Protein AF-A0A1X7RZW7-F1 (afdb_monomer_lite)

Secondary structure (DSSP, 8-state):
--GGGS-HHHHHHHHHHT---EEEEEEEEE-TTSSSEEEEEEES-HHHHHHHHHHHHH-GGGHHHHHHHHHHHHHHTSS-EEEETTT-SS-TTSEEE-PPPTTHHHHHHHHTT-SEEEEEEEEEEEEE-TT-GGG-EEEEEEEEEEEE-TT-TT----STT-EEEEEEEEEEE-S-STTHHHHHHHHHHHHHHHH-HHHH-TT-PSSTTSS--HHHHHHHHHIIIIIHHHHHHHHHTT-TT-S-EEE---HHHHHHHHHHHHHHS------------------------

Sequence (289 aa):
MGILDIPAELLQSIFILITPDAHVLVSRKKDPDQRQDFCEADVLNRSEWRKLLNIRYTCRGFRSNLDRALDSAKKTGDSRLIMELVEHKECPSIREEGKRSGNHDSSMAFITSFYFLRVSCPHLIRVSKPGEEAYAEESLEFFAADFALPAVVHLPTSSSSHLISISHTTLCRRPDTANRPAFIHAVGGIIRGIMNPRLVFPTFRTPYLTPVTAEGLSLMACLFTTRASQLIELEYTNDEEEAVVIRLPGHAAAVERLRLCEEAAPLRLTATETGVDGRFGLSGDRIGP

pLDDT: mean 77.43, std 17.82, range [26.17, 95.0]

Organism: Zymoseptoria tritici (strain ST99CH_3D7) (NCBI:txid1276538)

Structure (mmCIF, N/CA/C/O backbone):
data_AF-A0A1X7RZW7-F1
#
_entry.id   AF-A0A1X7RZW7-F1
#
loop_
_atom_site.group_PDB
_atom_site.id
_atom_site.type_symbol
_atom_site.label_atom_id
_atom_site.label_alt_id
_atom_site.label_comp_id
_atom_site.label_asym_id
_atom_site.label_entity_id
_atom_site.label_seq_id
_atom_site.pdbx_PDB_ins_code
_atom_site.Cartn_x
_atom_site.Cartn_y
_atom_site.Cartn_z
_atom_site.occupancy
_atom_site.B_iso_or_equiv
_atom_site.auth_seq_id
_atom_site.auth_comp_id
_atom_site.auth_asym_id
_atom_site.auth_atom_id
_atom_site.pdbx_PDB_model_num
ATOM 1 N N . MET A 1 1 ? -28.282 -22.385 25.404 1.00 46.16 1 MET A N 1
ATOM 2 C CA . MET A 1 1 ? -27.029 -21.667 25.703 1.00 46.16 1 MET A CA 1
ATOM 3 C C . MET A 1 1 ? -27.039 -20.383 24.914 1.00 46.16 1 MET A C 1
ATOM 5 O O . MET A 1 1 ? -27.151 -20.438 23.693 1.00 46.16 1 MET A O 1
ATOM 9 N N . GLY A 1 2 ? -27.031 -19.251 25.607 1.00 55.03 2 GLY A N 1
ATOM 10 C CA . GLY A 1 2 ? -26.875 -17.949 24.969 1.00 55.03 2 GLY A CA 1
ATOM 11 C C . GLY A 1 2 ? -25.393 -17.641 24.779 1.00 55.03 2 GLY A C 1
ATOM 12 O O . GLY A 1 2 ? -24.549 -18.159 25.500 1.00 55.03 2 GLY A O 1
ATOM 13 N N . ILE A 1 3 ? -25.062 -16.745 23.851 1.00 57.25 3 ILE A N 1
ATOM 14 C CA . ILE A 1 3 ? -23.679 -16.281 23.631 1.00 57.25 3 ILE A CA 1
ATOM 15 C C . ILE A 1 3 ? -23.084 -15.573 24.877 1.00 57.25 3 ILE A C 1
ATOM 17 O O . ILE A 1 3 ? -21.889 -15.320 24.946 1.00 57.25 3 ILE A O 1
ATOM 21 N N . LEU A 1 4 ? -23.926 -15.281 25.879 1.00 57.97 4 LEU A N 1
ATOM 22 C CA . LEU A 1 4 ? -23.577 -14.730 27.193 1.00 57.97 4 LEU A CA 1
ATOM 23 C C . LEU A 1 4 ? -23.050 -15.778 28.193 1.00 57.97 4 LEU A C 1
ATOM 25 O O . LEU A 1 4 ? -22.452 -15.386 29.188 1.00 57.97 4 LEU A O 1
ATOM 29 N N . ASP A 1 5 ? -23.241 -17.076 27.931 1.00 68.50 5 ASP A N 1
ATOM 30 C CA . ASP A 1 5 ? -22.745 -18.172 28.784 1.00 68.50 5 ASP A CA 1
ATOM 31 C C . ASP A 1 5 ? -21.294 -18.569 28.433 1.00 68.50 5 ASP A C 1
ATOM 33 O O . ASP A 1 5 ? -20.720 -19.483 29.026 1.00 68.50 5 ASP A O 1
ATOM 37 N N . ILE A 1 6 ? -20.705 -17.912 27.428 1.00 74.50 6 ILE A N 1
ATOM 38 C CA . ILE A 1 6 ? -19.348 -18.177 26.953 1.00 74.50 6 ILE A CA 1
ATOM 39 C C . ILE A 1 6 ? -18.341 -17.484 27.893 1.00 74.50 6 ILE A C 1
ATOM 41 O O . ILE A 1 6 ? -18.504 -16.295 28.177 1.00 74.50 6 ILE A O 1
ATOM 45 N N . PRO A 1 7 ? -17.277 -18.179 28.342 1.00 81.38 7 PRO A N 1
ATOM 46 C CA . PRO A 1 7 ? -16.168 -17.576 29.080 1.00 81.38 7 PRO A CA 1
ATOM 47 C C . PRO A 1 7 ? -15.614 -16.317 28.403 1.00 81.38 7 PRO A C 1
ATOM 49 O O . PRO A 1 7 ? -15.530 -16.234 27.173 1.00 81.38 7 PRO A O 1
ATOM 52 N N . ALA A 1 8 ? -15.205 -15.334 29.205 1.00 75.81 8 ALA A N 1
ATOM 53 C CA . ALA A 1 8 ? -14.765 -14.031 28.709 1.00 75.81 8 ALA A CA 1
ATOM 54 C C . ALA A 1 8 ? -13.563 -14.137 27.753 1.00 75.81 8 ALA A C 1
ATOM 56 O O . ALA A 1 8 ? -13.475 -13.381 26.787 1.00 75.81 8 ALA A O 1
ATOM 57 N N . GLU A 1 9 ? -12.679 -15.105 27.984 1.00 76.00 9 GLU A N 1
ATOM 58 C CA . GLU A 1 9 ? -11.489 -15.383 27.180 1.00 76.00 9 GLU A CA 1
ATOM 59 C C . GLU A 1 9 ? -11.856 -15.887 25.774 1.00 76.00 9 GLU A C 1
ATOM 61 O O . GLU A 1 9 ? -11.277 -15.461 24.770 1.00 76.00 9 GLU A O 1
ATOM 66 N N . LEU A 1 10 ? -12.869 -16.756 25.684 1.00 82.31 10 LEU A N 1
ATOM 67 C CA . LEU A 1 10 ? -13.378 -17.260 24.408 1.00 82.31 10 LEU A CA 1
ATOM 68 C C . LEU A 1 10 ? -14.131 -16.166 23.648 1.00 82.31 10 LEU A C 1
ATOM 70 O O . LEU A 1 10 ? -13.941 -16.018 22.444 1.00 82.31 10 LEU A O 1
ATOM 74 N N . LEU A 1 11 ? -14.918 -15.342 24.346 1.00 80.81 11 LEU A N 1
ATOM 75 C CA . LEU A 1 11 ? -15.568 -14.174 23.745 1.00 80.81 11 LEU A CA 1
ATOM 76 C C . LEU A 1 11 ? -14.558 -13.164 23.202 1.00 80.81 11 LEU A C 1
ATOM 78 O O . LEU A 1 11 ? -14.744 -12.650 22.103 1.00 80.81 11 LEU A O 1
ATOM 82 N N . GLN A 1 12 ? -13.482 -12.892 23.941 1.00 79.12 12 GLN A N 1
ATOM 83 C CA . GLN A 1 12 ? -12.419 -12.002 23.481 1.00 79.12 12 GLN A CA 1
ATOM 84 C C . GLN A 1 12 ? -11.744 -12.552 22.220 1.00 79.12 12 GLN A C 1
ATOM 86 O O . GLN A 1 12 ? -11.546 -11.802 21.270 1.00 79.12 12 GLN A O 1
ATOM 91 N N . SER A 1 13 ? -11.464 -13.856 22.179 1.00 83.38 13 SER A N 1
ATOM 92 C CA . SER A 1 13 ? -10.880 -14.517 21.004 1.00 83.38 13 SER A CA 1
ATOM 93 C C . SER A 1 13 ? -11.806 -14.443 19.786 1.00 83.38 13 SER A C 1
ATOM 95 O O . SER A 1 13 ? -11.360 -14.110 18.692 1.00 83.38 13 SER A O 1
ATOM 97 N N . ILE A 1 14 ? -13.112 -14.672 19.977 1.00 85.75 14 ILE A N 1
ATOM 98 C CA . ILE A 1 14 ? -14.123 -14.501 18.922 1.00 85.75 14 ILE A CA 1
ATOM 99 C C . ILE A 1 14 ? -14.124 -13.056 18.418 1.00 85.75 14 ILE A C 1
ATOM 101 O O . ILE A 1 14 ? -14.120 -12.836 17.211 1.00 85.75 14 ILE A O 1
ATOM 105 N N . PHE A 1 15 ? -14.105 -12.071 19.321 1.00 85.44 15 PHE A N 1
ATOM 106 C CA . PHE A 1 15 ? -14.098 -10.664 18.926 1.00 85.44 15 PHE A CA 1
ATOM 107 C C . PHE A 1 15 ? -12.835 -10.266 18.162 1.00 85.44 15 PHE A C 1
ATOM 109 O O . PHE A 1 15 ? -12.949 -9.517 17.195 1.00 85.44 15 PHE A O 1
ATOM 116 N N . ILE A 1 16 ? -11.663 -10.786 18.537 1.00 84.19 16 ILE A N 1
ATOM 117 C CA . ILE A 1 16 ? -10.424 -10.588 17.771 1.00 84.19 16 ILE A CA 1
ATOM 118 C C . ILE A 1 16 ? -10.591 -11.163 16.359 1.00 84.19 16 ILE A C 1
ATOM 120 O O . ILE A 1 16 ? -10.370 -10.445 15.392 1.00 84.19 16 ILE A O 1
ATOM 124 N N . LEU A 1 17 ? -11.079 -12.403 16.232 1.00 85.00 17 LEU A N 1
ATOM 125 C CA . LEU A 1 17 ? -11.259 -13.077 14.939 1.00 85.00 17 LEU A CA 1
ATOM 126 C C . LEU A 1 17 ? -12.235 -12.368 13.991 1.00 85.00 17 LEU A C 1
ATOM 128 O O . LEU A 1 17 ? -12.078 -12.461 12.778 1.00 85.00 17 LEU A O 1
ATOM 132 N N . ILE A 1 18 ? -13.255 -11.691 14.523 1.00 85.12 18 ILE A N 1
ATOM 133 C CA . ILE A 1 18 ? -14.223 -10.943 13.704 1.00 85.12 18 ILE A CA 1
ATOM 134 C C . ILE A 1 18 ? -13.860 -9.464 13.535 1.00 85.12 18 ILE A C 1
ATOM 136 O O . ILE A 1 18 ? -14.621 -8.734 12.898 1.00 85.12 18 ILE A O 1
ATOM 140 N N . THR A 1 19 ? -12.766 -8.992 14.140 1.00 88.06 19 THR A N 1
ATOM 141 C CA . THR A 1 19 ? -12.308 -7.613 13.954 1.00 88.06 19 THR A CA 1
ATOM 142 C C . THR A 1 19 ? -11.659 -7.512 12.574 1.00 88.06 19 THR A C 1
ATOM 144 O O . THR A 1 19 ? -10.636 -8.154 12.357 1.00 88.06 19 THR A O 1
ATOM 147 N N . PRO A 1 20 ? -12.227 -6.738 11.632 1.00 89.69 20 PRO A N 1
ATOM 148 C CA . PRO A 1 20 ? -11.649 -6.620 10.303 1.00 89.69 20 PRO A CA 1
ATOM 149 C C . PRO A 1 20 ? -10.392 -5.744 10.338 1.00 89.69 20 PRO A C 1
ATOM 151 O O . PRO A 1 20 ? -10.153 -4.993 11.289 1.00 89.69 20 PRO A O 1
ATOM 154 N N . ASP A 1 21 ? -9.618 -5.781 9.263 1.00 93.06 21 ASP A N 1
ATOM 155 C CA . ASP A 1 21 ? -8.637 -4.740 8.980 1.00 93.06 21 ASP A CA 1
ATOM 156 C C . ASP A 1 21 ? -9.335 -3.426 8.581 1.00 93.06 21 ASP A C 1
ATOM 158 O O . ASP A 1 21 ? -10.510 -3.391 8.200 1.00 93.06 21 ASP A O 1
ATOM 162 N N . ALA A 1 22 ? -8.636 -2.301 8.701 1.00 92.88 22 ALA A N 1
ATOM 163 C CA . ALA A 1 22 ? -9.107 -1.005 8.225 1.00 92.88 22 ALA A CA 1
ATOM 164 C C . ALA A 1 22 ? -8.417 -0.647 6.913 1.00 92.88 22 ALA A C 1
ATOM 166 O O . ALA A 1 22 ? -7.242 -0.287 6.909 1.00 92.88 22 ALA A O 1
ATOM 167 N N . HIS A 1 23 ? -9.160 -0.690 5.810 1.00 92.88 23 HIS A N 1
ATOM 168 C CA . HIS A 1 23 ? -8.632 -0.333 4.496 1.00 92.88 23 HIS A CA 1
ATOM 169 C C . HIS A 1 23 ? -8.722 1.176 4.306 1.00 92.88 23 HIS A C 1
ATOM 171 O O . HIS A 1 23 ? -9.789 1.761 4.524 1.00 92.88 23 HIS A O 1
ATOM 177 N N . VAL A 1 24 ? -7.618 1.809 3.917 1.00 91.44 24 VAL A N 1
ATOM 178 C CA . VAL A 1 24 ? -7.551 3.253 3.701 1.00 91.44 24 VAL A CA 1
ATOM 179 C C . VAL A 1 24 ? -7.156 3.619 2.288 1.00 91.44 24 VAL A C 1
ATOM 181 O O . VAL A 1 24 ? -6.182 3.112 1.741 1.00 91.44 24 VAL A O 1
ATOM 184 N N . LEU A 1 25 ? -7.890 4.590 1.759 1.00 89.50 25 LEU A N 1
ATOM 185 C CA . LEU A 1 25 ? -7.577 5.303 0.539 1.00 89.50 25 LEU A CA 1
ATOM 186 C C . LEU A 1 25 ? -7.008 6.664 0.910 1.00 89.50 25 LEU A C 1
ATOM 188 O O . LEU A 1 25 ? -7.611 7.417 1.673 1.00 89.50 25 LEU A O 1
ATOM 192 N N . VAL A 1 26 ? -5.862 6.995 0.336 1.00 88.75 26 VAL A N 1
ATOM 193 C CA . VAL A 1 26 ? -5.275 8.331 0.426 1.00 88.75 26 VAL A CA 1
ATOM 194 C C . VAL A 1 26 ? -5.207 9.010 -0.927 1.00 88.75 26 VAL A C 1
ATOM 196 O O . VAL A 1 26 ? -4.864 8.390 -1.932 1.00 88.75 26 VAL A O 1
ATOM 199 N N . SER A 1 27 ? -5.522 10.300 -0.936 1.00 85.12 27 SER A N 1
ATOM 200 C CA . SER A 1 27 ? -5.525 11.132 -2.136 1.00 85.12 27 SER A CA 1
ATOM 201 C C . SER A 1 27 ? -4.913 12.495 -1.842 1.00 85.12 27 SER A C 1
ATOM 203 O O . SER A 1 27 ? -5.042 13.042 -0.741 1.00 85.12 27 SER A O 1
ATOM 205 N N . ARG A 1 28 ? -4.231 13.052 -2.844 1.00 86.88 28 ARG A N 1
ATOM 206 C CA . ARG A 1 28 ? -3.783 14.441 -2.835 1.00 86.88 28 ARG A CA 1
ATOM 207 C C . ARG A 1 28 ? -4.746 15.245 -3.692 1.00 86.88 28 ARG A C 1
ATOM 209 O O . ARG A 1 28 ? -4.899 14.973 -4.878 1.00 86.88 28 ARG A O 1
ATOM 216 N N . LYS A 1 29 ? -5.385 16.242 -3.095 1.00 85.75 29 LYS A N 1
ATOM 217 C CA . LYS A 1 29 ? -6.419 17.044 -3.739 1.00 85.75 29 LYS A CA 1
ATOM 218 C C . LYS A 1 29 ? -5.973 18.484 -3.911 1.00 85.75 29 LYS A C 1
ATOM 220 O O . LYS A 1 29 ? -5.323 19.067 -3.041 1.00 85.75 29 LYS A O 1
ATOM 225 N N . LYS A 1 30 ? -6.341 19.060 -5.048 1.00 85.44 30 LYS A N 1
ATOM 226 C CA . LYS A 1 30 ? -6.238 20.485 -5.320 1.00 85.44 30 LYS A CA 1
ATOM 227 C C . LYS A 1 30 ? -7.566 21.128 -4.952 1.00 85.44 30 LYS A C 1
ATOM 229 O O . LYS A 1 30 ? -8.591 20.817 -5.556 1.00 85.44 30 LYS A O 1
ATOM 234 N N . ASP A 1 31 ? -7.525 22.034 -3.985 1.00 81.25 31 ASP A N 1
ATOM 235 C CA . ASP A 1 31 ? -8.669 22.875 -3.662 1.00 81.25 31 ASP A CA 1
ATOM 236 C C . ASP A 1 31 ? -8.763 23.995 -4.715 1.00 81.25 31 ASP A C 1
ATOM 238 O O . ASP A 1 31 ? -7.820 24.780 -4.832 1.00 81.25 31 ASP A O 1
ATOM 242 N N . PRO A 1 32 ? -9.841 24.080 -5.516 1.00 78.38 32 PRO A N 1
ATOM 243 C CA . PRO A 1 32 ? -9.979 25.141 -6.512 1.00 78.38 32 PRO A CA 1
ATOM 244 C C . PRO A 1 32 ? -10.078 26.535 -5.873 1.00 78.38 32 PRO A C 1
ATOM 246 O O . PRO A 1 32 ? -9.729 27.523 -6.520 1.00 78.38 32 PRO A O 1
ATOM 249 N N . ASP A 1 33 ? -10.512 26.613 -4.612 1.00 81.38 33 ASP A N 1
ATOM 250 C CA . ASP A 1 33 ? -10.731 27.860 -3.881 1.00 81.38 33 ASP A CA 1
ATOM 251 C C . ASP A 1 33 ? -9.502 28.263 -3.034 1.00 81.38 33 ASP A C 1
ATOM 253 O O . ASP A 1 33 ? -9.433 29.387 -2.527 1.00 81.38 33 ASP A O 1
ATOM 257 N N . GLN A 1 34 ? -8.496 27.386 -2.891 1.00 75.94 34 GLN A N 1
ATOM 258 C CA . GLN A 1 34 ? -7.265 27.667 -2.138 1.00 75.94 34 GLN A CA 1
ATOM 259 C C . GLN A 1 34 ? -6.004 27.551 -3.000 1.00 75.94 34 GLN A C 1
ATOM 261 O O . GLN A 1 34 ? -5.939 26.860 -4.009 1.00 75.94 34 GLN A O 1
ATOM 266 N N . ARG A 1 35 ? -4.935 28.234 -2.575 1.00 72.25 35 ARG A N 1
ATOM 267 C CA . ARG A 1 35 ? -3.633 28.180 -3.265 1.00 72.25 35 ARG A CA 1
ATOM 268 C C . ARG A 1 35 ? -2.817 26.922 -2.957 1.00 72.25 35 ARG A C 1
ATOM 270 O O . ARG A 1 35 ? -1.786 26.719 -3.592 1.00 72.25 35 ARG A O 1
ATOM 277 N N . GLN A 1 36 ? -3.213 26.135 -1.959 1.00 77.06 36 GLN A N 1
ATOM 278 C CA . GLN A 1 36 ? -2.444 24.989 -1.479 1.00 77.06 36 GLN A CA 1
ATOM 279 C C . GLN A 1 36 ? -3.232 23.695 -1.648 1.00 77.06 36 GLN A C 1
ATOM 281 O O . GLN A 1 36 ? -4.414 23.629 -1.313 1.00 77.06 36 GLN A O 1
ATOM 286 N N . ASP A 1 37 ? -2.54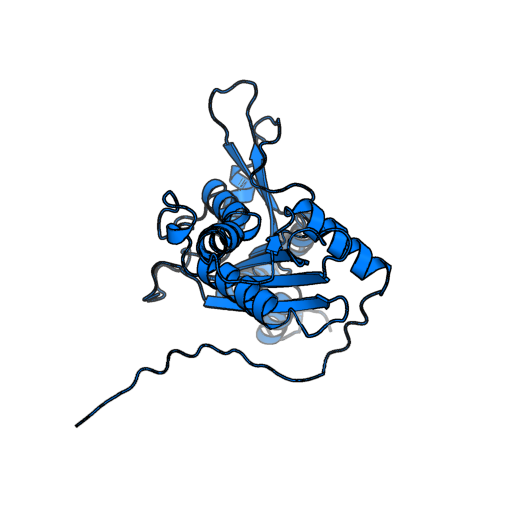0 22.667 -2.136 1.00 82.38 37 ASP A N 1
ATOM 287 C CA . ASP A 1 37 ? -3.046 21.298 -2.134 1.00 82.38 37 ASP A CA 1
ATOM 288 C C . ASP A 1 37 ? -3.291 20.826 -0.690 1.00 82.38 37 ASP A C 1
ATOM 290 O O . ASP A 1 37 ? -2.620 21.264 0.249 1.00 82.38 37 ASP A O 1
ATOM 294 N N . PHE A 1 38 ? -4.193 19.865 -0.521 1.00 85.31 38 PHE A N 1
ATOM 295 C CA . PHE A 1 38 ? -4.406 19.160 0.739 1.00 85.31 38 PHE A CA 1
ATOM 296 C C . PHE A 1 38 ? -4.409 17.645 0.520 1.00 85.31 38 PHE A C 1
ATOM 298 O O . PHE A 1 38 ? -4.538 17.164 -0.604 1.00 85.31 38 PHE A O 1
ATOM 305 N N . CYS A 1 39 ? -4.233 16.883 1.596 1.00 87.62 39 CYS A N 1
ATOM 306 C CA . CYS A 1 39 ? -4.291 15.423 1.560 1.00 87.62 39 CYS A CA 1
ATOM 307 C C . CYS A 1 39 ? -5.537 14.941 2.306 1.00 87.62 39 CYS A C 1
ATOM 309 O O . CYS A 1 39 ? -5.849 15.455 3.381 1.00 87.62 39 CYS A O 1
ATOM 311 N N . GLU A 1 40 ? -6.218 13.944 1.752 1.00 87.44 40 GLU A N 1
ATOM 312 C CA . GLU A 1 40 ? -7.350 13.256 2.373 1.00 87.44 40 GLU A CA 1
ATOM 313 C C . GLU A 1 40 ? -6.994 11.789 2.599 1.00 87.44 40 GLU A C 1
ATOM 315 O O . GLU A 1 40 ? -6.326 11.170 1.770 1.00 87.44 40 GLU A O 1
ATOM 320 N N . ALA A 1 41 ? -7.449 11.246 3.726 1.00 89.19 41 ALA A N 1
ATOM 321 C CA . ALA A 1 41 ? -7.407 9.824 4.013 1.00 89.19 41 ALA A CA 1
ATOM 322 C C . ALA A 1 41 ? -8.803 9.358 4.431 1.00 89.19 41 ALA A C 1
ATOM 324 O O . ALA A 1 41 ? -9.388 9.880 5.385 1.00 89.19 41 ALA A O 1
ATOM 325 N N . ASP A 1 42 ? -9.313 8.365 3.717 1.00 88.56 42 ASP A N 1
ATOM 326 C CA . ASP A 1 42 ? -10.639 7.800 3.895 1.00 88.56 42 ASP A CA 1
ATOM 327 C C . ASP A 1 42 ? -10.558 6.316 4.208 1.00 88.56 42 ASP A C 1
ATOM 329 O O . ASP A 1 42 ? -9.751 5.592 3.641 1.00 88.56 42 ASP A O 1
ATOM 333 N N . VAL A 1 43 ? -11.441 5.847 5.087 1.00 90.12 43 VAL A N 1
ATOM 334 C CA . VAL A 1 43 ? -11.623 4.413 5.335 1.00 90.12 43 VAL A CA 1
ATOM 335 C C . VAL A 1 43 ? -12.614 3.865 4.311 1.00 90.12 43 VAL A C 1
ATOM 337 O O . VAL A 1 43 ? -13.711 4.414 4.171 1.00 90.12 43 VAL A O 1
ATOM 340 N N . LEU A 1 44 ? -12.250 2.787 3.625 1.00 88.56 44 LEU A N 1
ATOM 341 C CA . LEU A 1 44 ? -13.046 2.176 2.561 1.00 88.56 44 LEU A CA 1
ATOM 342 C C . LEU A 1 44 ? -14.133 1.258 3.125 1.00 88.56 44 LEU A C 1
ATOM 344 O O . LEU A 1 44 ? -15.314 1.397 2.806 1.00 88.56 44 LEU A O 1
ATOM 348 N N . ASN A 1 45 ? -13.783 0.398 4.079 1.00 90.88 45 ASN A N 1
ATOM 349 C CA . ASN A 1 45 ? -14.711 -0.558 4.682 1.00 90.88 45 ASN A CA 1
ATOM 350 C C . ASN A 1 45 ? -15.455 -0.006 5.918 1.00 90.88 45 ASN A C 1
ATOM 352 O O . ASN A 1 45 ? -15.733 -0.718 6.886 1.00 90.88 45 ASN A O 1
ATOM 356 N N . ARG A 1 46 ? -15.860 1.276 5.887 1.00 87.44 46 ARG A N 1
ATOM 357 C CA . ARG A 1 46 ? -16.618 1.929 6.984 1.00 87.44 46 ARG A CA 1
ATOM 358 C C . ARG A 1 46 ? -17.883 1.165 7.377 1.00 87.44 46 ARG A C 1
ATOM 360 O O . ARG A 1 46 ? -18.304 1.227 8.531 1.00 87.44 46 ARG A O 1
ATOM 367 N N . SER A 1 47 ? -18.534 0.500 6.425 1.00 88.94 47 SER A N 1
ATOM 368 C CA . SER A 1 47 ? -19.764 -0.260 6.666 1.00 88.94 47 SER A CA 1
ATOM 369 C C . SER A 1 47 ? -19.521 -1.500 7.534 1.00 88.94 47 SER A C 1
ATOM 371 O O . SER A 1 47 ? -20.343 -1.788 8.403 1.00 88.94 47 SER A O 1
ATOM 373 N N . GLU A 1 48 ? -18.395 -2.191 7.358 1.00 90.06 48 GLU A N 1
ATOM 374 C CA . GLU A 1 48 ? -17.991 -3.355 8.156 1.00 90.06 48 GLU A CA 1
ATOM 375 C C . GLU A 1 48 ? -17.657 -2.943 9.585 1.00 90.06 48 GLU A C 1
ATOM 377 O O . GLU A 1 48 ? -18.233 -3.464 10.542 1.00 90.06 48 GLU A O 1
ATOM 382 N N . TRP A 1 49 ? -16.841 -1.899 9.723 1.00 90.38 49 TRP A N 1
ATOM 383 C CA . TRP A 1 49 ? -16.536 -1.298 11.016 1.00 90.38 49 TRP A CA 1
ATOM 384 C C . TRP A 1 49 ? -17.792 -0.803 11.733 1.00 90.38 49 TRP A C 1
ATOM 386 O O . TRP A 1 49 ? -17.941 -1.013 12.936 1.00 90.38 49 TRP A O 1
ATOM 396 N N . ARG A 1 50 ? -18.754 -0.216 11.011 1.00 88.94 50 ARG A N 1
ATOM 397 C CA . ARG A 1 50 ? -20.040 0.187 11.596 1.00 88.94 50 ARG A CA 1
ATOM 398 C C . ARG A 1 50 ? -20.842 -1.011 12.106 1.00 88.94 50 ARG A C 1
ATOM 400 O O . ARG A 1 50 ? -21.433 -0.903 13.175 1.00 88.94 50 ARG A O 1
ATOM 407 N N . LYS A 1 51 ? -20.862 -2.146 11.395 1.00 87.94 51 LYS A N 1
ATOM 408 C CA . LYS A 1 51 ? -21.535 -3.373 11.866 1.00 87.94 51 LYS A CA 1
ATOM 409 C C . LYS A 1 51 ? -20.926 -3.861 13.182 1.00 87.94 51 LYS A C 1
ATOM 411 O O . LYS A 1 51 ? -21.672 -4.122 14.122 1.00 87.94 51 LYS A O 1
ATOM 416 N N . LEU A 1 52 ? -19.596 -3.907 13.272 1.00 86.88 52 LEU A N 1
ATOM 417 C CA . LEU A 1 52 ? -18.892 -4.304 14.493 1.00 86.88 52 LEU A CA 1
ATOM 418 C C . LEU A 1 52 ? -19.162 -3.329 15.648 1.00 86.88 52 LEU A C 1
ATOM 420 O O . LEU A 1 52 ? -19.545 -3.735 16.744 1.00 86.88 52 LEU A O 1
ATOM 424 N N . LEU A 1 53 ? -19.048 -2.023 15.395 1.00 86.25 53 LEU A N 1
ATOM 425 C CA . LEU A 1 53 ? -19.309 -0.993 16.402 1.00 86.25 53 LEU A CA 1
ATOM 426 C C . LEU A 1 53 ? -20.785 -0.951 16.824 1.00 86.25 53 LEU A C 1
ATOM 428 O O . LEU A 1 53 ? -21.072 -0.626 17.970 1.00 86.25 53 LEU A O 1
ATOM 432 N N . ASN A 1 54 ? -21.734 -1.339 15.972 1.00 86.81 54 ASN A N 1
ATOM 433 C CA . ASN A 1 54 ? -23.143 -1.449 16.360 1.00 86.81 54 ASN A CA 1
ATOM 434 C C . ASN A 1 54 ? -23.374 -2.511 17.446 1.00 86.81 54 ASN A C 1
ATOM 436 O O . ASN A 1 54 ? -24.234 -2.302 18.305 1.00 86.81 54 ASN A O 1
ATOM 440 N N . ILE A 1 55 ? -22.590 -3.597 17.476 1.00 81.19 55 ILE A N 1
ATOM 441 C CA . ILE A 1 55 ? -22.646 -4.608 18.553 1.00 81.19 55 ILE A CA 1
ATOM 442 C C . ILE A 1 55 ? -22.333 -3.949 19.901 1.00 81.19 55 ILE A C 1
ATOM 444 O O . ILE A 1 55 ? -23.028 -4.177 20.892 1.00 81.19 55 ILE A O 1
ATOM 448 N N . ARG A 1 56 ? -21.345 -3.047 19.918 1.00 82.12 56 ARG A N 1
ATOM 449 C CA . ARG A 1 56 ? -20.958 -2.258 21.095 1.00 82.12 56 ARG A CA 1
ATOM 450 C C . ARG A 1 56 ? -22.119 -1.447 21.678 1.00 82.12 56 ARG A C 1
ATOM 452 O O . ARG A 1 56 ? -22.232 -1.324 22.898 1.00 82.12 56 ARG A O 1
ATOM 459 N N . TYR A 1 57 ? -22.946 -0.855 20.814 1.00 80.62 57 TYR A N 1
ATOM 460 C CA . TYR A 1 57 ? -24.060 0.011 21.217 1.00 80.62 57 TYR A CA 1
ATOM 461 C C . TYR A 1 57 ? -25.311 -0.778 21.606 1.00 80.62 57 TYR A C 1
ATOM 463 O O . TYR A 1 57 ? -26.003 -0.409 22.554 1.00 80.62 57 TYR A O 1
ATOM 471 N N . THR A 1 58 ? -25.594 -1.856 20.877 1.00 81.12 58 THR A N 1
ATOM 472 C CA . THR A 1 58 ? -26.820 -2.652 21.029 1.00 81.12 58 THR A CA 1
ATOM 473 C C . THR A 1 58 ? -26.727 -3.649 22.183 1.00 81.12 58 THR A C 1
ATOM 475 O O . THR A 1 58 ? -27.720 -3.876 22.871 1.00 81.12 58 THR A O 1
ATOM 478 N N . CYS A 1 59 ? -25.533 -4.170 22.479 1.00 77.81 59 CYS A N 1
ATOM 479 C CA . CYS A 1 59 ? -25.337 -5.199 23.495 1.00 77.81 59 CYS A CA 1
ATOM 480 C C . CYS A 1 59 ? -24.394 -4.732 24.615 1.00 77.81 59 CYS A C 1
ATOM 482 O O . CYS A 1 59 ? -23.200 -5.039 24.619 1.00 77.81 59 CYS A O 1
ATOM 484 N N . ARG A 1 60 ? -24.935 -4.032 25.625 1.00 76.62 60 ARG A N 1
ATOM 485 C CA . ARG A 1 60 ? -24.142 -3.478 26.747 1.00 76.62 60 ARG A CA 1
ATOM 486 C C . ARG A 1 60 ? -23.282 -4.518 27.478 1.00 76.62 60 ARG A C 1
ATOM 488 O O . ARG A 1 60 ? -22.181 -4.176 27.894 1.00 76.62 60 ARG A O 1
ATOM 495 N N . GLY A 1 61 ? -23.754 -5.763 27.591 1.00 75.50 61 GLY A N 1
ATOM 496 C CA . GLY A 1 61 ? -23.015 -6.861 28.232 1.00 75.50 61 GLY A CA 1
ATOM 497 C C . GLY A 1 61 ? -21.721 -7.258 27.510 1.00 75.50 61 GLY A C 1
ATOM 498 O O . GLY A 1 61 ? -20.792 -7.732 28.151 1.00 75.50 61 GLY A O 1
ATOM 499 N N . PHE A 1 62 ? -21.619 -6.999 26.202 1.00 78.69 62 PHE A N 1
ATOM 500 C CA . PHE A 1 62 ? -20.421 -7.296 25.409 1.00 78.69 62 PHE A CA 1
ATOM 501 C C . PHE A 1 62 ? -19.496 -6.099 25.226 1.00 78.69 62 PHE A C 1
ATOM 503 O O . PHE A 1 62 ? -18.375 -6.271 24.760 1.00 78.69 62 PHE A O 1
ATOM 510 N N . ARG A 1 63 ? -19.928 -4.892 25.606 1.00 84.56 63 ARG A N 1
ATOM 511 C CA . ARG A 1 63 ? -19.188 -3.656 25.333 1.00 84.56 63 ARG A CA 1
ATOM 512 C C . ARG A 1 63 ? -17.758 -3.683 25.871 1.00 84.56 63 ARG A C 1
ATOM 514 O O . ARG A 1 63 ? -16.844 -3.333 25.139 1.00 84.56 63 ARG A O 1
ATOM 521 N N . SER A 1 64 ? -17.558 -4.092 27.122 1.00 83.81 64 SER A N 1
ATOM 522 C CA . SER A 1 64 ? -16.224 -4.127 27.738 1.00 83.81 64 SER A CA 1
ATOM 523 C C . SER A 1 64 ? -15.312 -5.179 27.102 1.00 83.81 64 SER A C 1
ATOM 525 O O . SER A 1 64 ? -14.130 -4.912 26.897 1.00 83.81 64 SER A O 1
ATOM 527 N N . ASN A 1 65 ? -15.854 -6.350 26.760 1.00 83.00 65 ASN A N 1
ATOM 528 C CA . ASN A 1 65 ? -15.102 -7.418 26.101 1.00 83.00 65 ASN A CA 1
ATOM 529 C C . ASN A 1 65 ? -14.745 -7.050 24.657 1.00 83.00 65 ASN A C 1
ATOM 531 O O . ASN A 1 65 ? -13.612 -7.276 24.249 1.00 83.00 65 ASN A O 1
ATOM 535 N N . LEU A 1 66 ? -15.668 -6.428 23.918 1.00 86.56 66 LEU A N 1
ATOM 536 C CA . LEU A 1 66 ? -15.414 -5.925 22.570 1.00 86.56 66 LEU A CA 1
ATOM 537 C C . LEU A 1 66 ? -14.394 -4.781 22.582 1.00 86.56 66 LEU A C 1
ATOM 539 O O . LEU A 1 66 ? -13.448 -4.821 21.808 1.00 86.56 66 LEU A O 1
ATOM 543 N N . ASP A 1 67 ? -14.534 -3.798 23.479 1.00 88.12 67 ASP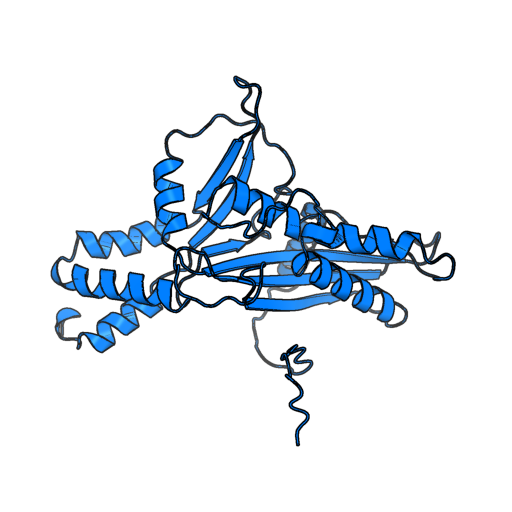 A N 1
ATOM 544 C CA . ASP A 1 67 ? -13.577 -2.686 23.589 1.00 88.12 67 ASP A CA 1
ATOM 545 C C . ASP A 1 67 ? -12.164 -3.215 23.916 1.00 88.12 67 ASP A C 1
ATOM 547 O O . ASP A 1 67 ? -11.187 -2.777 23.308 1.00 88.12 67 ASP A O 1
ATOM 551 N N . ARG A 1 68 ? -12.052 -4.214 24.806 1.00 87.06 68 ARG A N 1
ATOM 552 C CA . ARG A 1 68 ? -10.776 -4.879 25.121 1.00 87.06 68 ARG A CA 1
ATOM 553 C C . ARG A 1 68 ? -10.224 -5.679 23.941 1.00 87.06 68 ARG A C 1
ATOM 555 O O . ARG A 1 68 ? -9.025 -5.633 23.693 1.00 87.06 68 ARG A O 1
ATOM 562 N N . ALA A 1 69 ? -11.075 -6.410 23.226 1.00 87.50 69 ALA A N 1
ATOM 563 C CA . ALA A 1 69 ? -10.676 -7.196 22.064 1.00 87.50 69 ALA A CA 1
ATOM 564 C C . ALA A 1 69 ? -10.188 -6.305 20.917 1.00 87.50 69 ALA A C 1
ATOM 566 O O . ALA A 1 69 ? -9.151 -6.595 20.337 1.00 87.50 69 ALA A O 1
ATOM 567 N N . LEU A 1 70 ? -10.881 -5.194 20.650 1.00 89.31 70 LEU A N 1
ATOM 568 C CA . LEU A 1 70 ? -10.493 -4.196 19.652 1.00 89.31 70 LEU A CA 1
ATOM 569 C C . LEU A 1 70 ? -9.143 -3.559 19.980 1.00 89.31 70 LEU A C 1
ATOM 571 O O . LEU A 1 70 ? -8.280 -3.459 19.113 1.00 89.31 70 LEU A O 1
ATOM 575 N N . ASP A 1 71 ? -8.961 -3.123 21.227 1.00 88.25 71 ASP A N 1
ATOM 576 C CA . ASP A 1 71 ? -7.695 -2.549 21.684 1.00 88.25 71 ASP A CA 1
ATOM 577 C C . ASP A 1 71 ? -6.560 -3.580 21.600 1.00 88.25 71 ASP A C 1
ATOM 579 O O . ASP A 1 71 ? -5.484 -3.278 21.089 1.00 88.25 71 ASP A O 1
ATOM 583 N N . SER A 1 72 ? -6.825 -4.824 22.015 1.00 87.56 72 SER A N 1
ATOM 584 C CA . SER A 1 72 ? -5.877 -5.934 21.901 1.00 87.56 72 SER A CA 1
ATOM 585 C C . SER A 1 72 ? -5.498 -6.201 20.447 1.00 87.56 72 SER A C 1
ATOM 587 O O . SER A 1 72 ? -4.316 -6.155 20.138 1.00 87.56 72 SER A O 1
ATOM 589 N N . ALA A 1 73 ? -6.475 -6.410 19.557 1.00 88.62 73 ALA A N 1
ATOM 590 C CA . ALA A 1 73 ? -6.247 -6.732 18.150 1.00 88.62 73 ALA A CA 1
ATOM 591 C C . ALA A 1 73 ? -5.436 -5.643 17.438 1.00 88.62 73 ALA A C 1
ATOM 593 O O . ALA A 1 73 ? -4.521 -5.938 16.670 1.00 88.62 73 ALA A O 1
ATOM 594 N N . LYS A 1 74 ? -5.719 -4.370 17.735 1.00 89.50 74 LYS A N 1
ATOM 595 C CA . LYS A 1 74 ? -4.938 -3.248 17.205 1.00 89.50 74 LYS A CA 1
ATOM 596 C C . LYS A 1 74 ? -3.505 -3.253 17.735 1.00 89.50 74 LYS A C 1
ATOM 598 O O . LYS A 1 74 ? -2.586 -2.989 16.968 1.00 89.50 74 LYS A O 1
ATOM 603 N N . LYS A 1 75 ? -3.302 -3.525 19.030 1.00 85.06 75 LYS A N 1
ATOM 604 C CA . LYS A 1 75 ? -1.980 -3.522 19.690 1.00 85.06 75 LYS A CA 1
ATOM 605 C C . LYS A 1 75 ? -1.096 -4.706 19.317 1.00 85.06 75 LYS A C 1
ATOM 607 O O . LYS A 1 75 ? 0.121 -4.558 19.318 1.00 85.06 75 LYS A O 1
ATOM 612 N N . THR A 1 76 ? -1.682 -5.863 19.032 1.00 85.81 76 THR A N 1
ATOM 613 C CA . THR A 1 76 ? -0.967 -7.078 18.606 1.00 85.81 76 THR A CA 1
ATOM 614 C C . THR A 1 76 ? -0.774 -7.139 17.094 1.00 85.81 76 THR A C 1
ATOM 616 O O . THR A 1 76 ? 0.057 -7.909 16.618 1.00 85.81 76 THR A O 1
ATOM 619 N N . GLY A 1 77 ? -1.503 -6.314 16.337 1.00 84.38 77 GLY A N 1
ATOM 620 C CA . GLY A 1 77 ? -1.492 -6.341 14.879 1.00 84.38 77 GLY A CA 1
ATOM 621 C C . GLY A 1 77 ? -2.348 -7.465 14.296 1.00 84.38 77 GLY A C 1
ATOM 622 O O . GLY A 1 77 ? -2.128 -7.841 13.147 1.00 84.38 77 GLY A O 1
ATOM 623 N N . ASP A 1 78 ? -3.314 -7.989 15.053 1.00 87.94 78 ASP A N 1
ATOM 624 C CA . ASP A 1 78 ? -4.368 -8.869 14.526 1.00 87.94 78 ASP A CA 1
ATOM 625 C C . ASP A 1 78 ? -5.414 -8.076 13.721 1.00 87.94 78 ASP A C 1
ATOM 627 O O . ASP A 1 78 ? -6.115 -8.643 12.895 1.00 87.94 78 ASP A O 1
ATOM 631 N N . SER A 1 79 ? -5.493 -6.758 13.942 1.00 90.62 79 SER A N 1
ATOM 632 C CA . SER A 1 79 ? -6.223 -5.803 13.105 1.00 90.62 79 SER A CA 1
ATOM 633 C C . SER A 1 79 ? -5.314 -4.623 12.780 1.00 90.62 79 SER A C 1
ATOM 635 O O . SER A 1 79 ? -4.744 -3.986 13.676 1.00 90.62 79 SER A O 1
ATOM 637 N N . ARG A 1 80 ? -5.147 -4.337 11.490 1.00 91.31 80 ARG A N 1
ATOM 638 C CA . ARG A 1 80 ? -4.177 -3.365 10.975 1.00 91.31 80 ARG A CA 1
ATOM 639 C C . ARG A 1 80 ? -4.850 -2.301 10.131 1.00 91.31 80 ARG A C 1
ATOM 641 O O . ARG A 1 80 ? -5.948 -2.474 9.609 1.00 91.31 80 ARG A O 1
ATOM 648 N N . LEU A 1 81 ? -4.137 -1.195 9.967 1.00 93.56 81 LEU A N 1
ATOM 649 C CA . LEU A 1 81 ? -4.401 -0.265 8.886 1.00 93.56 81 LEU A CA 1
ATOM 650 C C . LEU A 1 81 ? -3.786 -0.837 7.604 1.00 93.56 81 LEU A C 1
ATOM 652 O O . LEU A 1 81 ? -2.599 -1.159 7.597 1.00 93.56 81 LEU A O 1
ATOM 656 N N . ILE A 1 82 ? -4.557 -0.952 6.529 1.00 93.94 82 ILE A N 1
ATOM 657 C CA . ILE A 1 82 ? -4.081 -1.431 5.230 1.00 93.94 82 ILE A CA 1
ATOM 658 C C . ILE A 1 82 ? -4.251 -0.319 4.199 1.00 93.94 82 ILE A C 1
ATOM 660 O O . ILE A 1 82 ? -5.362 0.110 3.906 1.00 93.94 82 ILE A O 1
ATOM 664 N N . MET A 1 83 ? -3.139 0.139 3.634 1.00 93.81 83 MET A N 1
ATOM 665 C CA . MET A 1 83 ? -3.115 0.984 2.446 1.00 93.81 83 MET A CA 1
ATOM 666 C C . MET A 1 83 ? -2.872 0.095 1.232 1.00 93.81 83 MET A C 1
ATOM 668 O O . MET A 1 83 ? -1.737 -0.250 0.893 1.00 93.81 83 MET A O 1
ATOM 672 N N . GLU A 1 84 ? -3.969 -0.323 0.619 1.00 87.12 84 GLU A N 1
ATOM 673 C CA . GLU A 1 84 ? -3.962 -1.265 -0.486 1.00 87.12 84 GLU A CA 1
ATOM 674 C C . GLU A 1 84 ? -3.960 -0.521 -1.819 1.00 87.12 84 GLU A C 1
ATOM 676 O O . GLU A 1 84 ? -4.998 -0.152 -2.362 1.00 87.12 84 GLU A O 1
ATOM 681 N N . LEU A 1 85 ? -2.769 -0.301 -2.374 1.00 91.75 85 LEU A N 1
ATOM 682 C CA . LEU A 1 85 ? -2.597 0.525 -3.568 1.00 91.75 85 LEU A CA 1
ATOM 683 C C . LEU A 1 85 ? -3.139 -0.144 -4.842 1.00 91.75 85 LEU A C 1
ATOM 685 O O . LEU A 1 85 ? -3.217 0.517 -5.873 1.00 91.75 85 LEU A O 1
ATOM 689 N N . VAL A 1 86 ? -3.576 -1.409 -4.791 1.00 86.81 86 VAL A N 1
ATOM 690 C CA . VAL A 1 86 ? -4.288 -2.050 -5.914 1.00 86.81 86 VAL A CA 1
ATOM 691 C C . VAL A 1 86 ? -5.706 -1.504 -6.102 1.00 86.81 86 VAL A C 1
ATOM 693 O O . VAL A 1 86 ? -6.204 -1.452 -7.228 1.00 86.81 86 VAL A O 1
ATOM 696 N N . GLU A 1 87 ? -6.348 -1.037 -5.026 1.00 80.69 87 GLU A N 1
ATOM 697 C CA . GLU A 1 87 ? -7.671 -0.406 -5.102 1.00 80.69 87 GLU A CA 1
ATOM 698 C C . GLU A 1 87 ? -7.579 1.051 -5.587 1.00 80.69 87 GLU A C 1
ATOM 700 O O . GLU A 1 87 ? -8.543 1.607 -6.123 1.00 80.69 87 GLU A O 1
ATOM 705 N N . HIS A 1 88 ? -6.391 1.657 -5.493 1.00 80.19 88 HIS A N 1
ATOM 706 C CA . HIS A 1 88 ? -6.104 2.979 -6.036 1.00 80.19 88 HIS A CA 1
ATOM 707 C C . HIS A 1 88 ? -5.933 2.906 -7.560 1.00 80.19 88 HIS A C 1
ATOM 709 O O . HIS A 1 88 ? -4.861 2.577 -8.068 1.00 80.19 88 HIS A O 1
ATOM 715 N N . LYS A 1 89 ? -7.000 3.235 -8.303 1.00 70.62 89 LYS A N 1
ATOM 716 C CA . LYS A 1 89 ? -6.969 3.296 -9.779 1.00 70.62 89 LYS A CA 1
ATOM 717 C C . LYS A 1 89 ? -5.946 4.303 -10.303 1.00 70.62 89 LYS A C 1
ATOM 719 O O . LYS A 1 89 ? -5.273 4.031 -11.294 1.00 70.62 89 LYS A O 1
ATOM 724 N N . GLU A 1 90 ? -5.845 5.454 -9.650 1.00 77.62 90 GLU A N 1
ATOM 725 C CA . GLU A 1 90 ? -4.895 6.501 -10.006 1.00 77.62 90 GLU A CA 1
ATOM 726 C C . GLU A 1 90 ? -3.678 6.469 -9.088 1.00 77.62 90 GLU A C 1
ATOM 728 O O . GLU A 1 90 ? -3.732 6.010 -7.945 1.00 77.62 90 GLU A O 1
ATOM 733 N N . CYS A 1 91 ? -2.549 6.960 -9.597 1.00 80.50 91 CYS A N 1
ATOM 734 C CA . CYS A 1 91 ? -1.356 7.085 -8.780 1.00 80.50 91 CYS A CA 1
ATOM 735 C C . CYS A 1 91 ? -1.601 8.146 -7.690 1.00 80.50 91 CYS A C 1
ATOM 737 O O . CYS A 1 91 ? -1.883 9.290 -8.041 1.00 80.50 91 CYS A O 1
ATOM 739 N N . PRO A 1 92 ? -1.399 7.842 -6.395 1.00 80.06 92 PRO A N 1
ATOM 740 C CA . PRO A 1 92 ? -1.608 8.798 -5.298 1.00 80.06 92 PRO A CA 1
ATOM 741 C C . PRO A 1 92 ? -0.713 10.047 -5.344 1.00 80.06 92 PRO A C 1
ATOM 743 O O . PRO A 1 92 ? -0.896 10.971 -4.552 1.00 80.06 92 PRO A O 1
ATOM 746 N N . SER A 1 93 ? 0.268 10.079 -6.253 1.00 78.06 93 SER A N 1
ATOM 747 C CA . SER A 1 93 ? 1.085 11.261 -6.543 1.00 78.06 93 SER A CA 1
ATOM 748 C C . SER A 1 93 ? 0.390 12.291 -7.446 1.00 78.06 93 SER A C 1
ATOM 750 O O . SER A 1 93 ? 0.818 13.450 -7.490 1.00 78.06 93 SER A O 1
ATOM 752 N N . ILE A 1 94 ? -0.674 11.890 -8.147 1.00 82.25 94 ILE A N 1
ATOM 753 C CA . ILE A 1 94 ? -1.491 12.750 -9.004 1.00 82.25 94 ILE A CA 1
ATOM 754 C C . ILE A 1 94 ? -2.423 13.586 -8.124 1.00 82.25 94 ILE A C 1
ATOM 756 O O . ILE A 1 94 ? -2.880 13.148 -7.070 1.00 82.25 94 ILE A O 1
ATOM 760 N N . ARG A 1 95 ? -2.653 14.835 -8.540 1.00 82.62 95 ARG A N 1
ATOM 761 C CA . ARG A 1 95 ? -3.534 15.768 -7.837 1.00 82.62 95 ARG A CA 1
ATOM 762 C C . ARG A 1 95 ? -4.913 15.723 -8.468 1.00 82.62 95 ARG A C 1
ATOM 764 O O . ARG A 1 95 ? -5.059 16.124 -9.620 1.00 82.62 95 ARG A O 1
ATOM 771 N N . GLU A 1 96 ? -5.902 15.303 -7.698 1.00 81.81 96 GLU A N 1
ATOM 772 C CA . GLU A 1 96 ? -7.299 15.326 -8.124 1.00 81.81 96 GLU A CA 1
ATOM 773 C C . GLU A 1 96 ? -7.936 16.676 -7.781 1.00 81.81 96 GLU A C 1
ATOM 775 O O . GLU A 1 96 ? -7.640 17.272 -6.742 1.00 81.81 96 GLU A O 1
ATOM 780 N N . GLU A 1 97 ? -8.825 17.184 -8.630 1.00 82.00 97 GLU A N 1
ATOM 781 C CA . GLU A 1 97 ? -9.637 18.344 -8.258 1.00 82.00 97 GLU A CA 1
ATOM 782 C C . GLU A 1 97 ? -10.667 17.934 -7.204 1.00 82.00 97 GLU A C 1
ATOM 784 O O . GLU A 1 97 ? -11.423 16.979 -7.385 1.00 82.00 97 GLU A O 1
ATOM 789 N N . GLY A 1 98 ? -10.718 18.657 -6.085 1.00 78.94 98 GLY A N 1
ATOM 790 C CA . GLY A 1 98 ? -11.648 18.319 -5.019 1.00 78.94 98 GLY A CA 1
ATOM 791 C C . GLY A 1 98 ? -11.762 19.393 -3.951 1.00 78.94 98 GLY A C 1
ATOM 792 O O . GLY A 1 98 ? -10.817 20.119 -3.660 1.00 78.94 98 GLY A O 1
ATOM 793 N N . LYS A 1 99 ? -12.941 19.477 -3.336 1.00 75.62 99 LYS A N 1
ATOM 794 C CA . LYS A 1 99 ? -13.181 20.335 -2.170 1.00 75.62 99 LYS A CA 1
ATOM 795 C C . LYS A 1 99 ? -12.898 19.557 -0.891 1.00 75.62 99 LYS A C 1
ATOM 797 O O . LYS A 1 99 ? -13.131 18.349 -0.850 1.00 75.62 99 LYS A O 1
ATOM 802 N N . ARG A 1 100 ? -12.435 20.243 0.157 1.00 71.00 100 ARG A N 1
ATOM 803 C CA . ARG A 1 100 ? -12.274 19.632 1.487 1.00 71.00 100 ARG A CA 1
ATOM 804 C C . ARG A 1 100 ? -13.607 19.069 1.971 1.00 71.00 100 ARG A C 1
ATOM 806 O O . ARG A 1 100 ? -14.617 19.777 1.964 1.00 71.00 100 ARG A O 1
ATOM 813 N N . SER A 1 101 ? -13.611 17.813 2.407 1.00 66.88 101 SER A N 1
ATOM 814 C CA . SER A 1 101 ? -14.794 17.215 3.019 1.00 66.88 101 SER A CA 1
ATOM 815 C C . SER A 1 101 ? -14.895 17.671 4.482 1.00 66.88 101 SER A C 1
ATOM 817 O O . SER A 1 101 ? -13.900 17.796 5.189 1.00 66.88 101 SER A O 1
ATOM 819 N N . GLY A 1 102 ? -16.099 17.948 4.988 1.00 61.94 102 GLY A N 1
ATOM 820 C CA . GLY A 1 102 ? -16.270 18.386 6.385 1.00 61.94 102 GLY A CA 1
ATOM 821 C C . GLY A 1 102 ? -15.972 17.303 7.437 1.00 61.94 102 GLY A C 1
ATOM 822 O O . GLY A 1 102 ? -15.946 17.602 8.624 1.00 61.94 102 GLY A O 1
ATOM 823 N N . ASN A 1 103 ? -15.756 16.046 7.024 1.00 64.50 103 ASN A N 1
ATOM 824 C CA . ASN A 1 103 ? -15.675 14.877 7.911 1.00 64.50 103 ASN A CA 1
ATOM 825 C C . ASN A 1 103 ? -14.250 14.323 8.115 1.00 64.50 103 ASN A C 1
ATOM 827 O O . ASN A 1 103 ? -14.097 13.244 8.705 1.00 64.50 103 ASN A O 1
ATOM 831 N N . HIS A 1 104 ? -13.207 15.026 7.663 1.00 66.50 104 HIS A N 1
ATOM 832 C CA . HIS A 1 104 ? -11.817 14.558 7.765 1.00 66.50 104 HIS A CA 1
ATOM 833 C C . HIS A 1 104 ? -11.389 14.216 9.198 1.00 66.50 104 HIS A C 1
ATOM 835 O O . HIS A 1 104 ? -10.806 13.153 9.420 1.00 66.50 104 HIS A O 1
ATOM 841 N N . ASP A 1 105 ? -11.733 15.061 10.173 1.00 67.25 105 ASP A N 1
ATOM 842 C CA . ASP A 1 105 ? -11.287 14.905 11.565 1.00 67.25 105 ASP A CA 1
ATOM 843 C C . ASP A 1 105 ? -11.748 13.574 12.173 1.00 67.25 105 ASP A C 1
ATOM 845 O O . ASP A 1 105 ? -10.987 12.891 12.858 1.00 67.25 105 ASP A O 1
ATOM 849 N N . SER A 1 106 ? -12.976 13.149 11.853 1.00 72.75 106 SER A N 1
ATOM 850 C CA . SER A 1 106 ? -13.527 11.873 12.325 1.00 72.75 106 SER A CA 1
ATOM 851 C C . SER A 1 106 ? -12.809 10.656 11.733 1.00 72.75 106 SER A C 1
ATOM 853 O O . SER A 1 106 ? -12.630 9.644 12.411 1.00 72.75 106 SER A O 1
ATOM 855 N N . SER A 1 107 ? -12.369 10.760 10.478 1.00 83.69 107 SER A N 1
ATOM 856 C CA . SER A 1 107 ? -11.697 9.675 9.758 1.00 83.69 107 SER A CA 1
ATOM 857 C C . SER A 1 107 ? -10.265 9.528 10.256 1.00 83.69 107 SER A C 1
ATOM 859 O O . SER A 1 107 ? -9.838 8.427 10.598 1.00 83.69 107 SER A O 1
ATOM 861 N N . MET A 1 108 ? -9.556 10.649 10.412 1.00 88.00 108 MET A N 1
ATOM 862 C CA . MET A 1 108 ? -8.208 10.649 10.969 1.00 88.00 108 MET A CA 1
ATOM 863 C C . MET A 1 108 ? -8.181 10.183 12.424 1.00 88.00 108 MET A C 1
ATOM 865 O O . MET A 1 108 ? -7.297 9.411 12.767 1.00 88.00 108 MET A O 1
ATOM 869 N N . ALA A 1 109 ? -9.155 10.559 13.260 1.00 86.31 109 ALA A N 1
ATOM 870 C CA . ALA A 1 109 ? -9.243 10.061 14.637 1.00 86.31 109 ALA A CA 1
ATOM 871 C C . ALA A 1 109 ? -9.394 8.530 14.712 1.00 86.31 109 ALA A C 1
ATOM 873 O O . ALA A 1 109 ? -8.868 7.885 15.618 1.00 86.31 109 ALA A O 1
ATOM 874 N N . PHE A 1 110 ? -10.103 7.930 13.753 1.00 88.88 110 PHE A N 1
ATOM 875 C CA . PHE A 1 110 ? -10.186 6.477 13.641 1.00 88.88 110 PHE A CA 1
ATOM 876 C C . PHE A 1 110 ? -8.861 5.871 13.152 1.00 88.88 110 PHE A C 1
ATOM 878 O O . PHE A 1 110 ? -8.368 4.920 13.757 1.00 88.88 110 PHE A O 1
ATOM 885 N N . ILE A 1 111 ? -8.260 6.436 12.103 1.00 89.94 111 ILE A N 1
ATOM 886 C CA . ILE A 1 111 ? -6.999 5.962 11.509 1.00 89.94 111 ILE A CA 1
ATOM 887 C C . ILE A 1 111 ? -5.847 6.003 12.524 1.00 89.94 111 ILE A C 1
ATOM 889 O O . ILE A 1 111 ? -5.089 5.043 12.643 1.00 89.94 111 ILE A O 1
ATOM 893 N N . THR A 1 112 ? -5.740 7.075 13.310 1.00 88.25 112 THR A N 1
ATOM 894 C CA . THR A 1 112 ? -4.678 7.246 14.317 1.00 88.25 112 THR A CA 1
ATOM 895 C C . THR A 1 112 ? -4.825 6.313 15.520 1.00 88.25 112 THR A C 1
ATOM 897 O O . THR A 1 112 ? -3.908 6.229 16.332 1.00 88.25 112 THR A O 1
ATOM 900 N N . SER A 1 113 ? -5.942 5.583 15.634 1.00 87.31 113 SER A N 1
ATOM 901 C CA . SER A 1 113 ? -6.146 4.582 16.689 1.00 87.31 113 SER A CA 1
ATOM 902 C C . SER A 1 113 ? -5.454 3.239 16.420 1.00 87.31 113 SER A C 1
ATOM 904 O O . SER A 1 113 ? -5.496 2.363 17.282 1.00 87.31 113 SER A O 1
ATOM 906 N N . PHE A 1 114 ? -4.860 3.048 15.238 1.00 89.50 114 PHE A N 1
ATOM 907 C CA . PHE A 1 114 ? -4.141 1.828 14.871 1.00 89.50 114 PHE A CA 1
ATOM 908 C C . PHE A 1 114 ? -2.651 1.926 15.194 1.00 89.50 114 PHE A C 1
ATOM 910 O O . PHE A 1 114 ? -2.058 3.004 15.183 1.00 89.50 114 PHE A O 1
ATOM 917 N N . TYR A 1 115 ? -2.042 0.767 15.437 1.00 87.75 115 TYR A N 1
ATOM 918 C CA . TYR A 1 115 ? -0.629 0.655 15.803 1.00 87.75 115 TYR A CA 1
ATOM 919 C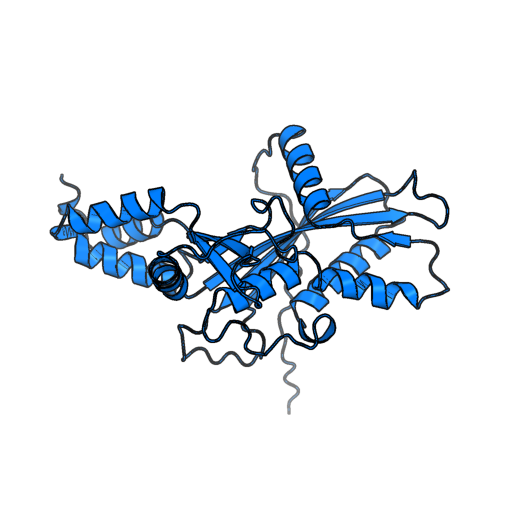 C . TYR A 1 115 ? 0.251 0.074 14.698 1.00 87.75 115 TYR A C 1
ATOM 921 O O . TYR A 1 115 ? 1.471 0.131 14.808 1.00 87.75 115 TYR A O 1
ATOM 929 N N . PHE A 1 116 ? -0.343 -0.446 13.624 1.00 89.81 116 PHE A N 1
ATOM 930 C CA . PHE A 1 116 ? 0.383 -1.020 12.497 1.00 89.81 116 PHE A CA 1
ATOM 931 C C . PHE A 1 116 ? -0.229 -0.557 11.184 1.00 89.81 116 PHE A C 1
ATOM 933 O O . PHE A 1 116 ? -1.454 -0.491 11.057 1.00 89.81 116 PHE A O 1
ATOM 940 N N . LEU A 1 117 ? 0.638 -0.268 10.218 1.00 92.50 117 LEU A N 1
ATOM 941 C CA . LEU A 1 117 ? 0.280 0.035 8.840 1.00 92.50 117 LEU A CA 1
ATOM 942 C C . LEU A 1 117 ? 0.923 -0.998 7.923 1.00 92.50 117 LEU A C 1
ATOM 944 O O . LEU A 1 117 ? 2.141 -1.143 7.924 1.00 92.50 117 LEU A O 1
ATOM 948 N N . ARG A 1 118 ? 0.112 -1.647 7.094 1.00 93.62 118 ARG A N 1
ATOM 949 C CA . ARG A 1 118 ? 0.565 -2.410 5.938 1.00 93.62 118 ARG A CA 1
ATOM 950 C C . ARG A 1 118 ? 0.353 -1.583 4.678 1.00 93.62 118 ARG A C 1
ATOM 952 O O . ARG A 1 118 ? -0.746 -1.085 4.457 1.00 93.62 118 ARG A O 1
ATOM 959 N N . VAL A 1 119 ? 1.382 -1.456 3.849 1.00 94.00 119 VAL A N 1
ATOM 960 C CA . VAL A 1 119 ? 1.274 -0.874 2.505 1.00 94.00 119 VAL A CA 1
ATOM 961 C C . VAL A 1 119 ? 1.533 -1.969 1.487 1.00 94.00 119 VAL A C 1
ATOM 963 O O . VAL A 1 119 ? 2.580 -2.609 1.544 1.00 94.00 119 VAL A O 1
ATOM 966 N N . SER A 1 120 ? 0.590 -2.172 0.572 1.00 93.19 120 SER A N 1
ATOM 967 C CA . SER A 1 120 ? 0.667 -3.200 -0.468 1.00 93.19 120 SER A CA 1
ATOM 968 C C . SER A 1 120 ? 0.613 -2.552 -1.848 1.00 93.19 120 SER A C 1
ATOM 970 O O . SER A 1 120 ? -0.306 -1.777 -2.109 1.00 93.19 120 SER A O 1
ATOM 972 N N . CYS A 1 121 ? 1.575 -2.847 -2.727 1.00 95.00 121 CYS A N 1
ATOM 973 C CA . CYS A 1 121 ? 1.705 -2.210 -4.040 1.00 95.00 121 CYS A CA 1
ATOM 974 C C . CYS A 1 121 ? 2.185 -3.189 -5.125 1.00 95.00 121 CYS A C 1
ATOM 976 O O . CYS A 1 121 ? 3.211 -3.850 -4.929 1.00 95.00 121 CYS A O 1
ATOM 978 N N . PRO A 1 122 ? 1.516 -3.250 -6.291 1.00 94.56 122 PRO A N 1
ATOM 979 C CA . PRO A 1 122 ? 2.052 -3.914 -7.466 1.00 94.56 122 PRO A CA 1
ATOM 980 C C . PRO A 1 122 ? 3.059 -3.006 -8.187 1.00 94.56 122 PRO A C 1
ATOM 982 O O . PRO A 1 122 ? 2.892 -1.789 -8.255 1.00 94.56 122 PRO A O 1
ATOM 985 N N . HIS A 1 123 ? 4.071 -3.615 -8.789 1.00 94.00 123 HIS A N 1
ATOM 986 C CA . HIS A 1 123 ? 5.002 -2.992 -9.718 1.00 94.00 123 HIS A CA 1
ATOM 987 C C . HIS A 1 123 ? 5.087 -3.835 -10.982 1.00 94.00 123 HIS A C 1
ATOM 989 O O . HIS A 1 123 ? 5.237 -5.054 -10.927 1.00 94.00 123 HIS A O 1
ATOM 995 N N . LEU A 1 124 ? 5.026 -3.175 -12.134 1.00 92.94 124 LEU A N 1
ATOM 996 C CA . LEU A 1 124 ? 5.322 -3.805 -13.409 1.00 92.94 124 LEU A CA 1
ATOM 997 C C . LEU A 1 124 ? 6.766 -3.475 -13.775 1.00 92.94 124 LEU A C 1
ATOM 999 O O . LEU A 1 124 ? 7.143 -2.307 -13.812 1.00 92.94 124 LEU A O 1
ATOM 1003 N N . ILE A 1 125 ? 7.563 -4.502 -14.043 1.00 91.81 125 ILE A N 1
ATOM 1004 C CA . ILE A 1 125 ? 8.944 -4.371 -14.500 1.00 91.81 125 ILE A CA 1
ATOM 1005 C C . ILE A 1 125 ? 8.997 -4.862 -15.938 1.00 91.81 125 ILE A C 1
ATOM 1007 O O . ILE A 1 125 ? 8.519 -5.957 -16.235 1.00 91.81 125 ILE A O 1
ATOM 1011 N N . ARG A 1 126 ? 9.563 -4.048 -16.827 1.00 90.12 126 ARG A N 1
ATOM 1012 C CA . ARG A 1 126 ? 9.809 -4.398 -18.225 1.00 90.12 126 ARG A CA 1
ATOM 1013 C C . ARG A 1 126 ? 11.300 -4.405 -18.494 1.00 90.12 126 ARG A C 1
ATOM 1015 O O . ARG A 1 126 ? 11.970 -3.433 -18.160 1.00 90.12 126 ARG A O 1
ATOM 1022 N N . VAL A 1 127 ? 11.797 -5.465 -19.115 1.00 88.50 127 VAL A N 1
ATOM 1023 C CA . VAL A 1 127 ? 13.201 -5.579 -19.518 1.00 88.50 127 VAL A CA 1
ATOM 1024 C C . VAL A 1 127 ? 13.260 -5.913 -21.000 1.00 88.50 127 VAL A C 1
ATOM 1026 O O . VAL A 1 127 ? 12.579 -6.823 -21.461 1.00 88.50 127 VAL A O 1
ATOM 1029 N N . SER A 1 128 ? 14.050 -5.168 -21.763 1.00 86.62 128 SER A N 1
ATOM 1030 C CA . SER A 1 128 ? 14.246 -5.389 -23.201 1.00 86.62 128 SER A CA 1
ATOM 1031 C C . SER A 1 128 ? 15.691 -5.135 -23.593 1.00 86.62 128 SER A C 1
ATOM 1033 O O . SER A 1 128 ? 16.394 -4.433 -22.881 1.00 86.62 128 SER A O 1
ATOM 1035 N N . LYS A 1 129 ? 16.141 -5.613 -24.751 1.00 83.38 129 LYS A N 1
ATOM 1036 C CA . LYS A 1 129 ? 17.407 -5.133 -25.327 1.00 83.38 129 LYS A CA 1
ATOM 1037 C C . LYS A 1 129 ? 17.226 -3.739 -25.946 1.00 83.38 129 LYS A C 1
ATOM 1039 O O . LYS A 1 129 ? 16.097 -3.387 -26.310 1.00 83.38 129 LYS A O 1
ATOM 1044 N N . PRO A 1 130 ? 18.294 -2.932 -26.083 1.00 80.94 130 PRO A N 1
ATOM 1045 C CA . PRO A 1 130 ? 18.229 -1.664 -26.804 1.00 80.94 130 PRO A CA 1
ATOM 1046 C C . PRO A 1 130 ? 17.665 -1.848 -28.224 1.00 80.94 130 PRO A C 1
ATOM 1048 O O . PRO A 1 130 ? 18.182 -2.650 -28.997 1.00 80.94 130 PRO A O 1
ATOM 1051 N N . GLY A 1 131 ? 16.597 -1.120 -28.567 1.00 77.69 131 GLY A N 1
ATOM 1052 C CA . GLY A 1 131 ? 15.931 -1.200 -29.876 1.00 77.69 131 GLY A CA 1
ATOM 1053 C C . GLY A 1 131 ? 14.974 -2.387 -30.072 1.00 77.69 131 GLY A C 1
ATOM 1054 O O . GLY A 1 131 ? 14.387 -2.517 -31.146 1.00 77.69 131 GLY A O 1
ATOM 1055 N N . GLU A 1 132 ? 14.790 -3.242 -29.060 1.00 83.38 132 GLU A N 1
ATOM 1056 C CA . GLU A 1 132 ? 13.888 -4.404 -29.095 1.00 83.38 132 GLU A CA 1
ATOM 1057 C C . GLU A 1 132 ? 12.703 -4.254 -28.122 1.00 83.38 132 GLU A C 1
ATOM 1059 O O . GLU A 1 132 ? 12.204 -5.233 -27.567 1.00 83.38 132 GLU A O 1
ATOM 1064 N N . GLU A 1 133 ? 12.204 -3.036 -27.892 1.00 80.62 133 GLU A N 1
ATOM 1065 C CA . GLU A 1 133 ? 11.147 -2.792 -26.897 1.00 80.62 133 GLU A CA 1
ATOM 1066 C C . GLU A 1 133 ? 9.835 -3.535 -27.170 1.00 80.62 133 GLU A C 1
ATOM 1068 O O . GLU A 1 133 ? 9.083 -3.831 -26.241 1.00 80.62 133 GLU A O 1
ATOM 1073 N N . ALA A 1 134 ? 9.554 -3.858 -28.434 1.00 81.62 134 ALA A N 1
ATOM 1074 C CA . ALA A 1 134 ? 8.389 -4.653 -28.817 1.00 81.62 134 ALA A CA 1
ATOM 1075 C C . ALA A 1 134 ? 8.435 -6.088 -28.255 1.00 81.62 134 ALA A C 1
ATOM 1077 O O . ALA A 1 134 ? 7.388 -6.716 -28.100 1.00 81.62 134 ALA A O 1
ATOM 1078 N N . TYR A 1 135 ? 9.630 -6.583 -27.923 1.00 80.81 135 TYR A N 1
ATOM 1079 C CA . TYR A 1 135 ? 9.879 -7.917 -27.377 1.00 80.81 135 TYR A CA 1
ATOM 1080 C C . TYR A 1 135 ? 10.226 -7.876 -25.886 1.00 80.81 135 TYR A C 1
ATOM 1082 O O . TYR A 1 135 ? 10.821 -8.816 -25.366 1.00 80.81 135 TYR A O 1
ATOM 1090 N N . ALA A 1 136 ? 9.862 -6.792 -25.192 1.00 85.06 136 ALA A N 1
ATOM 1091 C CA . ALA A 1 136 ? 10.131 -6.650 -23.771 1.00 85.06 136 ALA A CA 1
ATOM 1092 C C . ALA A 1 136 ? 9.519 -7.801 -22.960 1.00 85.06 136 ALA A C 1
ATOM 1094 O O . ALA A 1 136 ? 8.326 -8.117 -23.059 1.00 85.06 136 ALA A O 1
ATOM 1095 N N . GLU A 1 137 ? 10.342 -8.380 -22.098 1.00 88.19 137 GLU A N 1
ATOM 1096 C CA . GLU A 1 137 ? 9.896 -9.275 -21.050 1.00 88.19 137 GLU A CA 1
ATOM 1097 C C . GLU A 1 137 ? 9.254 -8.472 -19.929 1.00 88.19 137 GLU A C 1
ATOM 1099 O O . GLU A 1 137 ? 9.686 -7.368 -19.593 1.00 88.19 137 GLU A O 1
ATOM 1104 N N . GLU A 1 138 ? 8.217 -9.043 -19.326 1.00 90.56 138 GLU A N 1
ATOM 1105 C CA . GLU A 1 138 ? 7.462 -8.392 -18.266 1.00 90.56 138 GLU A CA 1
ATOM 1106 C C . GLU A 1 138 ? 7.408 -9.280 -17.029 1.00 90.56 138 GLU A C 1
ATOM 1108 O O . GLU A 1 138 ? 7.145 -10.486 -17.123 1.00 90.56 138 GLU A O 1
ATOM 1113 N N . SER A 1 139 ? 7.584 -8.650 -15.871 1.00 91.00 139 SER A N 1
ATOM 1114 C CA . SER A 1 139 ? 7.377 -9.258 -14.563 1.00 91.00 139 SER A CA 1
ATOM 1115 C C . SER A 1 139 ? 6.475 -8.355 -13.725 1.00 91.00 139 SER A C 1
ATOM 1117 O O . SER A 1 139 ? 6.782 -7.181 -13.515 1.00 91.00 139 SER A O 1
ATOM 1119 N N . LEU A 1 140 ? 5.338 -8.889 -13.284 1.00 93.19 140 LEU A N 1
ATOM 1120 C CA . LEU A 1 140 ? 4.452 -8.254 -12.315 1.00 93.19 140 LEU A CA 1
ATOM 1121 C C . LEU A 1 140 ? 4.870 -8.712 -10.918 1.00 93.19 140 LEU A C 1
ATOM 1123 O O . LEU A 1 140 ? 4.738 -9.887 -10.570 1.00 93.19 140 LEU A O 1
ATOM 1127 N N . GLU A 1 141 ? 5.369 -7.771 -10.134 1.00 93.38 141 GLU A N 1
ATOM 1128 C CA . GLU A 1 141 ? 5.902 -7.979 -8.795 1.00 93.38 141 GLU A CA 1
ATOM 1129 C C . GLU A 1 141 ? 4.975 -7.321 -7.769 1.00 93.38 141 GLU A C 1
ATOM 1131 O O . GLU A 1 141 ? 4.514 -6.202 -7.971 1.00 93.38 141 GLU A O 1
ATOM 1136 N N . PHE A 1 142 ? 4.699 -7.992 -6.656 1.00 94.50 142 PHE A N 1
ATOM 1137 C CA . PHE A 1 142 ? 3.868 -7.469 -5.577 1.00 94.50 142 PHE A CA 1
ATOM 1138 C C . PHE A 1 142 ? 4.698 -7.291 -4.316 1.00 94.50 142 PHE A C 1
ATOM 1140 O O . PHE A 1 142 ? 5.392 -8.215 -3.891 1.00 94.50 142 PHE A O 1
ATOM 1147 N N . PHE A 1 143 ? 4.616 -6.109 -3.715 1.00 94.44 143 PHE A N 1
ATOM 1148 C CA . PHE A 1 143 ? 5.343 -5.754 -2.505 1.00 94.44 143 PHE A CA 1
ATOM 1149 C C . PHE A 1 143 ? 4.358 -5.455 -1.385 1.00 94.44 143 PHE A C 1
ATOM 1151 O O . PHE A 1 143 ? 3.389 -4.727 -1.594 1.00 94.44 143 PHE A O 1
ATOM 1158 N N . ALA A 1 144 ? 4.634 -5.969 -0.190 1.00 94.75 144 ALA A N 1
ATOM 1159 C CA . ALA A 1 144 ? 3.918 -5.601 1.022 1.00 94.75 144 ALA A CA 1
ATOM 1160 C C . ALA A 1 144 ? 4.919 -5.220 2.112 1.00 94.75 144 ALA A C 1
ATOM 1162 O O . ALA A 1 144 ? 5.896 -5.925 2.347 1.00 94.75 144 ALA A O 1
ATOM 1163 N N . ALA A 1 145 ? 4.691 -4.098 2.783 1.00 92.50 145 ALA A N 1
ATOM 1164 C CA . ALA A 1 145 ? 5.559 -3.617 3.847 1.00 92.50 145 ALA A CA 1
ATOM 1165 C C . ALA A 1 145 ? 4.747 -3.281 5.093 1.00 92.50 145 ALA A C 1
ATOM 1167 O O . ALA A 1 145 ? 3.741 -2.577 5.011 1.00 92.50 145 ALA A O 1
ATOM 1168 N N . ASP A 1 146 ? 5.205 -3.775 6.239 1.00 91.12 146 ASP A N 1
ATOM 1169 C CA . ASP A 1 146 ? 4.591 -3.552 7.542 1.00 91.12 146 ASP A CA 1
ATOM 1170 C C . ASP A 1 146 ? 5.406 -2.524 8.336 1.00 91.12 146 ASP A C 1
ATOM 1172 O O . ASP A 1 146 ? 6.623 -2.648 8.487 1.00 91.12 146 ASP A O 1
ATOM 1176 N N . PHE A 1 147 ? 4.719 -1.524 8.879 1.00 88.56 147 PHE A N 1
ATOM 1177 C CA . PHE A 1 147 ? 5.276 -0.431 9.668 1.00 88.56 147 PHE A CA 1
ATOM 1178 C C . PHE A 1 147 ? 4.617 -0.378 11.044 1.00 88.56 147 PHE A C 1
ATOM 1180 O O . PHE A 1 147 ? 3.398 -0.518 11.168 1.00 88.56 147 PHE A O 1
ATOM 1187 N N . ALA A 1 148 ? 5.415 -0.112 12.075 1.00 86.12 148 ALA A N 1
ATOM 1188 C CA . ALA A 1 148 ? 4.916 0.252 13.393 1.00 86.12 148 ALA A CA 1
ATOM 1189 C C . ALA A 1 148 ? 4.473 1.722 13.380 1.00 86.12 148 ALA A C 1
ATOM 1191 O O . ALA A 1 148 ? 5.233 2.608 12.994 1.00 86.12 148 ALA A O 1
ATOM 1192 N N . LEU A 1 149 ? 3.252 2.004 13.824 1.00 84.06 149 LEU A N 1
ATOM 1193 C CA . LEU A 1 149 ? 2.760 3.366 13.971 1.00 84.06 149 LEU A CA 1
ATOM 1194 C C . LEU A 1 149 ? 3.110 3.922 15.365 1.00 84.06 149 LEU A C 1
ATOM 1196 O O . LEU A 1 149 ? 3.019 3.223 16.377 1.00 84.06 149 LEU A O 1
ATOM 1200 N N . PRO A 1 150 ? 3.465 5.211 15.451 1.00 64.44 150 PRO A N 1
ATOM 1201 C CA . PRO A 1 150 ? 4.011 5.844 16.655 1.00 64.44 150 PRO A CA 1
ATOM 1202 C C . PRO A 1 150 ? 3.009 6.072 17.794 1.00 64.44 150 PRO A C 1
ATOM 1204 O O . PRO A 1 150 ? 3.394 6.594 18.837 1.00 64.44 150 PRO A O 1
ATOM 1207 N N . ALA A 1 151 ? 1.747 5.650 17.655 1.00 58.56 151 ALA A N 1
ATOM 1208 C CA . ALA A 1 151 ? 0.807 5.599 18.779 1.00 58.56 151 ALA A CA 1
ATOM 1209 C C . ALA A 1 151 ? 1.325 4.710 19.940 1.00 58.56 151 ALA A C 1
ATOM 1211 O O . ALA A 1 151 ? 0.824 4.807 21.061 1.00 58.56 151 ALA A O 1
ATOM 1212 N N . VAL A 1 152 ? 2.367 3.895 19.702 1.00 52.34 152 VAL A N 1
ATOM 1213 C CA . VAL A 1 152 ? 3.195 3.233 20.724 1.00 52.34 152 VAL A CA 1
ATOM 1214 C C . VAL A 1 152 ? 4.492 4.025 20.962 1.00 52.34 152 VAL A C 1
ATOM 1216 O O . VAL A 1 152 ? 5.532 3.720 20.385 1.00 52.34 152 VAL A O 1
ATOM 1219 N N . VAL A 1 153 ? 4.492 5.011 21.862 1.00 48.31 153 VAL A N 1
ATOM 1220 C CA . VAL A 1 153 ? 5.697 5.801 22.232 1.00 48.31 153 VAL A CA 1
ATOM 1221 C C . VAL A 1 153 ? 6.753 4.974 23.014 1.00 48.31 153 VAL A C 1
ATOM 1223 O O . VAL A 1 153 ? 7.677 5.518 23.609 1.00 48.31 153 VAL A O 1
ATOM 1226 N N . HIS A 1 154 ? 6.678 3.639 23.023 1.00 47.47 154 HIS A N 1
ATOM 1227 C CA . HIS A 1 154 ? 7.524 2.796 23.883 1.00 47.47 154 HIS A CA 1
ATOM 1228 C C . HIS A 1 154 ? 8.221 1.617 23.199 1.00 47.47 154 HIS A C 1
ATOM 1230 O O . HIS A 1 154 ? 8.895 0.852 23.884 1.00 47.47 154 HIS A O 1
ATOM 1236 N N . LEU A 1 155 ? 8.128 1.460 21.876 1.00 44.28 155 LEU A N 1
ATOM 1237 C CA . LEU A 1 155 ? 9.000 0.505 21.191 1.00 44.28 155 LEU A CA 1
ATOM 1238 C C . LEU A 1 155 ? 10.377 1.153 20.989 1.00 44.28 155 LEU A C 1
ATOM 1240 O O . LEU A 1 155 ? 10.447 2.224 20.382 1.00 44.28 155 LEU A O 1
ATOM 1244 N N . PRO A 1 15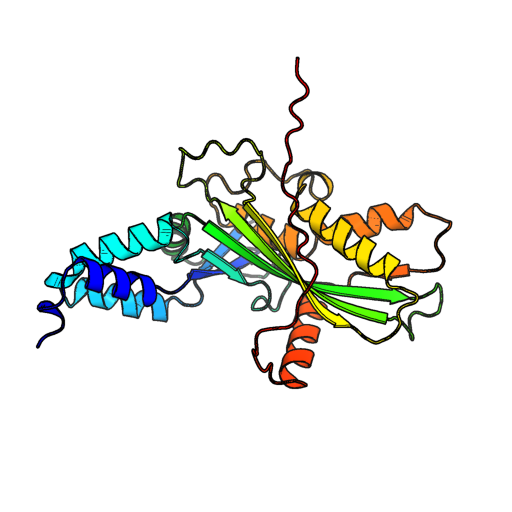6 ? 11.477 0.540 21.465 1.00 42.72 156 PRO A N 1
ATOM 1245 C CA . PRO A 1 156 ? 12.821 0.984 21.139 1.00 42.72 156 PRO A CA 1
ATOM 1246 C C . PRO A 1 156 ? 13.086 0.607 19.679 1.00 42.72 156 PRO A C 1
ATOM 1248 O O . PRO A 1 156 ? 13.773 -0.366 19.382 1.00 42.72 156 PRO A O 1
ATOM 1251 N N . THR A 1 157 ? 12.490 1.334 18.737 1.00 48.34 157 THR A N 1
ATOM 1252 C CA . THR A 1 157 ? 12.844 1.191 17.330 1.00 48.34 157 THR A CA 1
ATOM 1253 C C . THR A 1 157 ? 14.186 1.880 17.151 1.00 48.34 157 THR A C 1
ATOM 1255 O O . THR A 1 157 ? 14.265 3.097 17.016 1.00 48.34 157 THR A O 1
ATOM 1258 N N . SER A 1 158 ? 15.256 1.088 17.170 1.00 42.03 158 SER A N 1
ATOM 1259 C CA . SER A 1 158 ? 16.617 1.512 16.826 1.00 42.03 158 SER A CA 1
ATOM 1260 C C . SER A 1 158 ? 16.759 1.958 15.363 1.00 42.03 158 SER A C 1
ATOM 1262 O O . SER A 1 158 ? 17.844 2.364 14.954 1.00 42.03 158 SER A O 1
ATOM 1264 N N . SER A 1 159 ? 15.684 1.904 14.568 1.00 51.41 159 SER A N 1
ATOM 1265 C CA . SER A 1 159 ? 15.666 2.351 13.182 1.00 51.41 159 SER A CA 1
ATOM 1266 C C . SER A 1 159 ? 14.821 3.614 13.012 1.00 51.41 159 SER A C 1
ATOM 1268 O O . SER A 1 159 ? 13.715 3.754 13.532 1.00 51.41 159 SER A O 1
ATOM 1270 N N . SER A 1 160 ? 15.350 4.537 12.219 1.00 53.12 160 SER A N 1
ATOM 1271 C CA . SER A 1 160 ? 14.709 5.784 11.800 1.00 53.12 160 SER A CA 1
ATOM 1272 C C . SER A 1 160 ? 13.500 5.588 10.867 1.00 53.12 160 SER A C 1
ATOM 1274 O O . SER A 1 160 ? 12.907 6.582 10.440 1.00 53.12 160 SER A O 1
ATOM 1276 N N . SER A 1 161 ? 13.129 4.343 10.531 1.00 59.97 161 SER A N 1
ATOM 1277 C CA . SER A 1 161 ? 12.141 4.031 9.489 1.00 59.97 161 SER A CA 1
ATOM 1278 C C . SER A 1 161 ? 10.828 3.419 9.984 1.00 59.97 161 SER A C 1
ATOM 1280 O O . SER A 1 161 ? 9.910 3.316 9.172 1.00 59.97 161 SER A O 1
ATOM 1282 N N . HIS A 1 162 ? 10.712 3.025 11.264 1.00 77.62 162 HIS A N 1
ATOM 1283 C CA . HIS A 1 162 ? 9.560 2.283 11.826 1.00 77.62 162 HIS A CA 1
ATOM 1284 C C . HIS A 1 162 ? 9.139 1.027 11.025 1.00 77.62 162 HIS A C 1
ATOM 1286 O O . HIS A 1 162 ? 8.096 0.431 11.290 1.00 77.62 162 HIS A O 1
ATOM 1292 N N . LEU A 1 163 ? 9.945 0.615 10.048 1.00 85.00 163 LEU A N 1
ATOM 1293 C CA . LEU A 1 163 ? 9.703 -0.519 9.173 1.00 85.00 163 LEU A CA 1
ATOM 1294 C C . LEU A 1 163 ? 9.979 -1.812 9.944 1.00 85.00 163 LEU A C 1
ATOM 1296 O O . LEU A 1 163 ? 11.063 -1.976 10.501 1.00 85.00 163 LEU A O 1
ATOM 1300 N N . ILE A 1 164 ? 9.004 -2.716 9.957 1.00 86.50 164 ILE A N 1
ATOM 1301 C CA . ILE A 1 164 ? 9.080 -4.022 10.621 1.00 86.50 164 ILE A CA 1
ATOM 1302 C C . ILE A 1 164 ? 9.562 -5.077 9.626 1.00 86.50 164 ILE A C 1
ATOM 1304 O O . ILE A 1 164 ? 10.492 -5.828 9.909 1.00 86.50 164 ILE A O 1
ATOM 1308 N N . SER A 1 165 ? 8.928 -5.130 8.455 1.00 89.31 165 SER A N 1
ATOM 1309 C CA . SER A 1 165 ? 9.218 -6.129 7.428 1.00 89.31 165 SER A CA 1
ATOM 1310 C C . SER A 1 165 ? 8.786 -5.659 6.048 1.00 89.31 165 SER A C 1
ATOM 1312 O O . SER A 1 165 ? 7.824 -4.906 5.919 1.00 89.31 165 SER A O 1
ATOM 1314 N N . ILE A 1 166 ? 9.463 -6.165 5.019 1.00 92.00 166 ILE A N 1
ATOM 1315 C CA . ILE A 1 166 ? 9.043 -6.075 3.619 1.00 92.00 166 ILE A CA 1
ATOM 1316 C C . ILE A 1 166 ? 8.989 -7.501 3.074 1.00 92.00 166 ILE A C 1
ATOM 1318 O O . ILE A 1 166 ? 9.936 -8.265 3.260 1.00 92.00 166 ILE A O 1
ATOM 1322 N N . SER A 1 167 ? 7.898 -7.850 2.404 1.00 93.06 167 SER A N 1
ATOM 1323 C CA . SER A 1 167 ? 7.761 -9.061 1.608 1.00 93.06 167 SER A CA 1
ATOM 1324 C C . SER A 1 167 ? 7.544 -8.712 0.140 1.00 93.06 167 SER A C 1
ATOM 1326 O O . SER A 1 167 ? 7.061 -7.635 -0.219 1.00 93.06 167 SER A O 1
ATOM 1328 N N . HIS A 1 168 ? 7.939 -9.646 -0.717 1.00 92.25 168 HIS A N 1
ATOM 1329 C CA . HIS A 1 168 ? 7.881 -9.525 -2.165 1.00 92.25 168 HIS A CA 1
ATOM 1330 C C . HIS A 1 168 ? 7.437 -10.863 -2.766 1.00 92.25 168 HIS A C 1
ATOM 1332 O O . HIS A 1 168 ? 7.767 -11.928 -2.242 1.00 92.25 168 HIS A O 1
ATOM 1338 N N . THR A 1 169 ? 6.640 -10.824 -3.832 1.00 92.62 169 THR A N 1
ATOM 1339 C CA . THR A 1 169 ? 6.197 -12.014 -4.569 1.00 92.62 169 THR A CA 1
ATOM 1340 C C . THR A 1 169 ? 6.033 -11.694 -6.050 1.00 92.62 169 THR A C 1
ATOM 1342 O O . THR A 1 169 ? 5.409 -10.698 -6.410 1.00 92.62 169 THR A O 1
ATOM 1345 N N . THR A 1 170 ? 6.550 -12.561 -6.920 1.00 90.62 170 THR A N 1
ATOM 1346 C CA . THR A 1 170 ? 6.324 -12.475 -8.368 1.00 90.62 170 THR A CA 1
ATOM 1347 C C . THR A 1 170 ? 4.984 -13.110 -8.723 1.00 90.62 170 THR A C 1
ATOM 1349 O O . THR A 1 170 ? 4.802 -14.309 -8.530 1.00 90.62 170 THR A O 1
ATOM 1352 N N . LEU A 1 171 ? 4.049 -12.318 -9.251 1.00 87.44 171 LEU A N 1
ATOM 1353 C CA . LEU A 1 171 ? 2.693 -12.771 -9.586 1.00 87.44 171 LEU A CA 1
ATOM 1354 C C . LEU A 1 171 ? 2.592 -13.323 -11.008 1.00 87.44 171 LEU A C 1
ATOM 1356 O O . LEU A 1 171 ? 1.920 -14.320 -11.257 1.00 87.44 171 LEU A O 1
ATOM 1360 N N . CYS A 1 172 ? 3.254 -12.670 -11.961 1.00 82.81 172 CYS A N 1
ATOM 1361 C CA . CYS A 1 172 ? 3.267 -13.095 -13.354 1.00 82.81 172 CYS A CA 1
ATOM 1362 C C . CYS A 1 172 ? 4.618 -12.748 -13.965 1.00 82.81 172 CYS A C 1
ATOM 1364 O O . CYS A 1 172 ? 5.056 -11.607 -13.864 1.00 82.81 172 CYS A O 1
ATOM 1366 N N . ARG A 1 173 ? 5.255 -13.706 -14.636 1.00 80.38 173 ARG A N 1
ATOM 1367 C CA . ARG A 1 173 ? 6.463 -13.472 -15.428 1.00 80.38 173 ARG A CA 1
ATOM 1368 C C . ARG A 1 173 ? 6.303 -14.141 -16.782 1.00 80.38 173 ARG A C 1
ATOM 1370 O O . ARG A 1 173 ? 5.940 -15.316 -16.845 1.00 80.38 173 ARG A O 1
ATOM 1377 N N . ARG A 1 174 ? 6.547 -13.399 -17.864 1.00 71.38 174 ARG A N 1
ATOM 1378 C CA . ARG A 1 174 ? 6.637 -14.008 -19.200 1.00 71.38 174 ARG A CA 1
ATOM 1379 C C . ARG A 1 174 ? 7.964 -14.771 -19.326 1.00 71.38 174 ARG A C 1
ATOM 1381 O O . ARG A 1 174 ? 8.957 -14.318 -18.765 1.00 71.38 174 ARG A O 1
ATOM 1388 N N . PRO A 1 175 ? 7.984 -15.942 -19.982 1.00 55.41 175 PRO A N 1
ATOM 1389 C CA . PRO A 1 175 ? 9.096 -16.870 -19.850 1.00 55.41 175 PRO A CA 1
ATOM 1390 C C . PRO A 1 175 ? 10.261 -16.505 -20.777 1.00 55.41 175 PRO A C 1
ATOM 1392 O O . PRO A 1 175 ? 10.240 -16.854 -21.951 1.00 55.41 175 PRO A O 1
ATOM 1395 N N . ASP A 1 176 ? 11.298 -15.884 -20.221 1.00 61.09 176 ASP A N 1
ATOM 1396 C CA . ASP A 1 176 ? 12.692 -16.140 -20.593 1.00 61.09 176 ASP A CA 1
ATOM 1397 C C . ASP A 1 176 ? 13.580 -15.921 -19.349 1.00 61.09 176 ASP A C 1
ATOM 1399 O O . ASP A 1 176 ? 13.259 -15.162 -18.434 1.00 61.09 176 ASP A O 1
ATOM 1403 N N . THR A 1 177 ? 14.661 -16.685 -19.239 1.00 64.19 177 THR A N 1
ATOM 1404 C CA . THR A 1 177 ? 15.587 -16.640 -18.096 1.00 64.19 177 THR A CA 1
ATOM 1405 C C . THR A 1 177 ? 16.784 -15.728 -18.342 1.00 64.19 177 THR A C 1
ATOM 1407 O O . THR A 1 177 ? 17.474 -15.388 -17.378 1.00 64.19 177 THR A O 1
ATOM 1410 N N . ALA A 1 178 ? 17.004 -15.297 -19.591 1.00 72.75 178 ALA A N 1
ATOM 1411 C CA . ALA A 1 178 ? 18.138 -14.461 -19.982 1.00 72.75 178 ALA A CA 1
ATOM 1412 C C . ALA A 1 178 ? 18.205 -13.141 -19.192 1.00 72.75 178 ALA A C 1
ATOM 1414 O O . ALA A 1 178 ? 19.282 -12.726 -18.772 1.00 72.75 178 ALA A O 1
ATOM 1415 N N . ASN A 1 179 ? 17.048 -12.540 -18.898 1.00 78.38 179 ASN A N 1
ATOM 1416 C CA . ASN A 1 179 ? 16.944 -11.253 -18.206 1.00 78.38 179 ASN A CA 1
ATOM 1417 C C . ASN A 1 179 ? 16.693 -11.375 -16.695 1.00 78.38 179 ASN A C 1
ATOM 1419 O O . ASN A 1 179 ? 16.441 -10.381 -16.009 1.00 78.38 179 ASN A O 1
ATOM 1423 N N . ARG A 1 180 ? 16.791 -12.589 -16.132 1.00 82.44 180 ARG A N 1
ATOM 1424 C CA . ARG A 1 180 ? 16.592 -12.828 -14.693 1.00 82.44 180 ARG A CA 1
ATOM 1425 C C . ARG A 1 180 ? 17.464 -11.929 -13.795 1.00 82.44 180 ARG A C 1
ATOM 1427 O O . ARG A 1 180 ? 16.916 -11.441 -12.805 1.00 82.44 180 ARG A O 1
ATOM 1434 N N . PRO A 1 181 ? 18.758 -11.679 -14.085 1.00 85.06 181 PRO A N 1
ATOM 1435 C CA . PRO A 1 181 ? 19.576 -10.776 -13.272 1.00 85.06 181 PRO A CA 1
ATOM 1436 C C . PRO A 1 181 ? 19.028 -9.344 -13.228 1.00 85.06 181 PRO A C 1
AT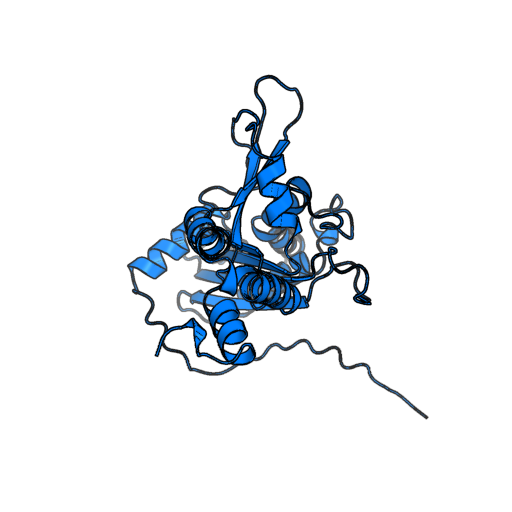OM 1438 O O . PRO A 1 181 ? 18.937 -8.770 -12.145 1.00 85.06 181 PRO A O 1
ATOM 1441 N N . ALA A 1 182 ? 18.568 -8.812 -14.365 1.00 86.06 182 ALA A N 1
ATOM 1442 C CA . ALA A 1 182 ? 17.987 -7.472 -14.453 1.00 86.06 182 ALA A CA 1
ATOM 1443 C C . ALA A 1 182 ? 16.700 -7.349 -13.619 1.00 86.06 182 ALA A C 1
ATOM 1445 O O . ALA A 1 182 ? 16.522 -6.377 -12.885 1.00 86.06 182 ALA A O 1
ATOM 1446 N N . PHE A 1 183 ? 15.831 -8.367 -13.638 1.00 87.31 183 PHE A N 1
ATOM 1447 C CA . PHE A 1 183 ? 14.651 -8.396 -12.764 1.00 87.31 183 PHE A CA 1
ATOM 1448 C C . PHE A 1 183 ? 15.019 -8.451 -11.276 1.00 87.31 183 PHE A C 1
ATOM 1450 O O . PHE A 1 183 ? 14.417 -7.738 -10.475 1.00 87.31 183 PHE A O 1
ATOM 1457 N N . ILE A 1 184 ? 16.010 -9.267 -10.892 1.00 87.25 184 ILE A N 1
ATOM 1458 C CA . ILE A 1 184 ? 16.489 -9.342 -9.499 1.00 87.25 184 ILE A CA 1
ATOM 1459 C C . ILE A 1 184 ? 17.036 -7.984 -9.052 1.00 87.25 184 ILE A C 1
ATOM 1461 O O . ILE A 1 184 ? 16.715 -7.527 -7.956 1.00 87.25 184 ILE A O 1
ATOM 1465 N N . HIS A 1 185 ? 17.820 -7.328 -9.907 1.00 87.12 185 HIS A N 1
ATOM 1466 C CA . HIS A 1 185 ? 18.357 -6.001 -9.638 1.00 87.12 185 HIS A CA 1
ATOM 1467 C C . HIS A 1 185 ? 17.234 -4.969 -9.451 1.00 87.12 185 HIS A C 1
ATOM 1469 O O . HIS A 1 185 ? 17.206 -4.257 -8.445 1.00 87.12 185 HIS A O 1
ATOM 1475 N N . ALA A 1 186 ? 16.255 -4.948 -10.363 1.00 89.56 186 ALA A N 1
ATOM 1476 C CA . ALA A 1 186 ? 15.104 -4.053 -10.290 1.00 89.56 186 ALA A CA 1
ATOM 1477 C C . ALA A 1 186 ? 14.289 -4.246 -8.997 1.00 89.56 186 ALA A C 1
ATOM 1479 O O . ALA A 1 186 ? 13.961 -3.275 -8.312 1.00 89.56 186 ALA A O 1
ATOM 1480 N N . VAL A 1 187 ? 14.017 -5.496 -8.608 1.00 91.31 187 VAL A N 1
ATOM 1481 C CA . VAL A 1 187 ? 13.352 -5.818 -7.334 1.00 91.31 187 VAL A CA 1
ATOM 1482 C C . VAL A 1 187 ? 14.189 -5.337 -6.144 1.00 91.31 187 VAL A C 1
ATOM 1484 O O . VAL A 1 187 ? 13.664 -4.678 -5.245 1.00 91.31 187 VAL A O 1
ATOM 1487 N N . GLY A 1 188 ? 15.495 -5.616 -6.148 1.00 90.94 188 GLY A N 1
ATOM 1488 C CA . GLY A 1 188 ? 16.412 -5.225 -5.079 1.00 90.94 188 GLY A CA 1
ATOM 1489 C C . GLY A 1 188 ? 16.467 -3.713 -4.859 1.00 90.94 188 GLY A C 1
ATOM 1490 O O . GLY A 1 188 ? 16.407 -3.250 -3.716 1.00 90.94 188 GLY A O 1
ATOM 1491 N N . GLY A 1 189 ? 16.521 -2.916 -5.927 1.00 89.94 189 GLY A N 1
ATOM 1492 C CA . GLY A 1 189 ? 16.555 -1.464 -5.774 1.00 89.94 189 GLY A CA 1
ATOM 1493 C C . GLY A 1 189 ? 15.205 -0.839 -5.408 1.00 89.94 189 GLY A C 1
ATOM 1494 O O . GLY A 1 189 ? 15.218 0.123 -4.641 1.00 89.94 189 GLY A O 1
ATOM 1495 N N . ILE A 1 190 ? 14.058 -1.413 -5.807 1.00 91.94 190 ILE A N 1
ATOM 1496 C CA . ILE A 1 190 ? 12.746 -1.002 -5.260 1.00 91.94 190 ILE A CA 1
ATOM 1497 C C . ILE A 1 190 ? 12.722 -1.223 -3.740 1.00 91.94 190 ILE A C 1
ATOM 1499 O O . ILE A 1 190 ? 12.401 -0.298 -2.990 1.00 91.94 190 ILE A O 1
ATOM 1503 N N . ILE A 1 191 ? 13.131 -2.408 -3.267 1.00 92.12 191 ILE A N 1
ATOM 1504 C CA . ILE A 1 191 ? 13.212 -2.719 -1.827 1.00 92.12 191 ILE A CA 1
ATOM 1505 C C . ILE A 1 191 ? 14.129 -1.721 -1.118 1.00 92.12 191 ILE A C 1
ATOM 1507 O O . ILE A 1 191 ? 13.744 -1.141 -0.102 1.00 92.12 191 ILE A O 1
ATOM 1511 N N . ARG A 1 192 ? 15.319 -1.456 -1.668 1.00 90.06 192 ARG A N 1
ATOM 1512 C CA . ARG A 1 192 ? 16.256 -0.478 -1.101 1.00 90.06 192 ARG A CA 1
ATOM 1513 C C . ARG A 1 192 ? 15.661 0.931 -1.052 1.00 90.06 192 ARG A C 1
ATOM 1515 O O . ARG A 1 192 ? 15.881 1.620 -0.056 1.00 90.06 192 ARG A O 1
ATOM 1522 N N . GLY A 1 193 ? 14.904 1.346 -2.070 1.00 89.56 193 GLY A N 1
ATOM 1523 C CA . GLY A 1 193 ? 14.189 2.623 -2.100 1.00 89.56 193 GLY A CA 1
ATOM 1524 C C . GLY A 1 193 ? 13.130 2.733 -0.999 1.00 89.56 193 GLY A C 1
ATOM 1525 O O . GLY A 1 193 ? 13.060 3.757 -0.320 1.00 89.56 193 GLY A O 1
ATOM 1526 N N . ILE A 1 194 ? 12.369 1.660 -0.752 1.00 89.81 194 ILE A N 1
ATOM 1527 C CA . ILE A 1 194 ? 11.395 1.585 0.353 1.00 89.81 194 ILE A CA 1
ATOM 1528 C C . ILE A 1 194 ? 12.104 1.626 1.713 1.00 89.81 194 ILE A C 1
ATOM 1530 O O . ILE A 1 194 ? 11.681 2.350 2.613 1.00 89.81 194 ILE A O 1
ATOM 1534 N N . MET A 1 195 ? 13.198 0.875 1.872 1.00 87.31 195 MET A N 1
ATOM 1535 C CA . MET A 1 195 ? 13.981 0.843 3.113 1.00 87.31 195 MET A CA 1
ATOM 1536 C C . MET A 1 195 ? 14.656 2.183 3.417 1.00 87.31 195 MET A C 1
ATOM 1538 O O . MET A 1 195 ? 14.834 2.532 4.584 1.00 87.31 195 MET A O 1
ATOM 1542 N N . ASN A 1 196 ? 15.017 2.940 2.377 1.00 84.62 196 ASN A N 1
ATOM 1543 C CA . ASN A 1 196 ? 15.769 4.185 2.491 1.00 84.62 196 ASN A CA 1
ATOM 1544 C C . ASN A 1 196 ? 15.080 5.329 1.724 1.00 84.62 196 ASN A C 1
ATOM 1546 O O . ASN A 1 196 ? 15.645 5.851 0.759 1.00 84.62 196 ASN A O 1
ATOM 1550 N N . PRO A 1 197 ? 13.898 5.799 2.172 1.00 83.38 197 PRO A N 1
ATOM 1551 C CA . PRO A 1 197 ? 13.097 6.769 1.419 1.00 83.38 197 PRO A CA 1
ATOM 1552 C C . PRO A 1 197 ? 13.832 8.075 1.093 1.00 83.38 197 PRO A C 1
ATOM 1554 O O . PRO A 1 197 ? 13.569 8.708 0.075 1.00 83.38 197 PRO A O 1
ATOM 1557 N N . ARG A 1 198 ? 14.788 8.476 1.942 1.00 83.31 198 ARG A N 1
ATOM 1558 C CA . ARG A 1 198 ? 15.606 9.682 1.743 1.00 83.31 198 ARG A CA 1
ATOM 1559 C C . ARG A 1 198 ? 16.510 9.618 0.509 1.00 83.31 198 ARG A C 1
ATOM 1561 O O . ARG A 1 198 ? 16.874 10.678 0.013 1.00 83.31 198 ARG A O 1
ATOM 1568 N N . LEU A 1 199 ? 16.861 8.422 0.022 1.00 82.56 199 LEU A N 1
ATOM 1569 C CA . LEU A 1 199 ? 17.678 8.264 -1.190 1.00 82.56 199 LEU A CA 1
ATOM 1570 C C . LEU A 1 199 ? 16.929 8.729 -2.444 1.00 82.56 199 LEU A C 1
ATOM 1572 O O . LEU A 1 199 ? 17.532 9.304 -3.340 1.00 82.56 199 LEU A O 1
ATOM 1576 N N . VAL A 1 200 ? 15.614 8.508 -2.487 1.00 81.12 200 VAL A N 1
ATOM 1577 C CA . VAL A 1 200 ? 14.760 8.803 -3.654 1.00 81.12 200 VAL A CA 1
ATOM 1578 C C . VAL A 1 200 ? 13.858 10.013 -3.454 1.00 81.12 200 VAL A C 1
ATOM 1580 O O . VAL A 1 200 ? 13.322 10.579 -4.405 1.00 81.12 200 VAL A O 1
ATOM 1583 N N . PHE A 1 201 ? 13.654 10.413 -2.203 1.00 78.81 201 PHE A N 1
ATOM 1584 C CA . PHE A 1 201 ? 12.794 11.522 -1.844 1.00 78.81 201 PHE A CA 1
ATOM 1585 C C . PHE A 1 201 ? 13.448 12.335 -0.720 1.00 78.81 201 PHE A C 1
ATOM 1587 O O . PHE A 1 201 ? 13.172 12.111 0.458 1.00 78.81 201 PHE A O 1
ATOM 1594 N N . PRO A 1 202 ? 14.309 13.316 -1.054 1.00 72.88 202 PRO A N 1
ATOM 1595 C CA . PRO A 1 202 ? 15.056 14.095 -0.059 1.00 72.88 202 PRO A CA 1
ATOM 1596 C C . PRO A 1 202 ? 14.166 14.821 0.957 1.00 72.88 202 PRO A C 1
ATOM 1598 O O . PRO A 1 202 ? 14.567 15.073 2.090 1.00 72.88 202 PRO A O 1
ATOM 1601 N N . THR A 1 203 ? 12.928 15.133 0.570 1.00 69.88 203 THR A N 1
ATOM 1602 C CA . THR A 1 203 ? 11.925 15.775 1.425 1.00 69.88 203 THR A CA 1
ATOM 1603 C C . THR A 1 203 ? 11.219 14.814 2.391 1.00 69.88 203 THR A C 1
ATOM 1605 O O . THR A 1 203 ? 10.366 15.260 3.157 1.00 69.88 203 THR A O 1
ATOM 1608 N N . PHE A 1 204 ? 11.540 13.512 2.386 1.00 71.31 204 PHE A N 1
ATOM 1609 C CA . PHE A 1 204 ? 10.953 12.536 3.313 1.00 71.31 204 PHE A CA 1
ATOM 1610 C C . PHE A 1 204 ? 11.467 12.805 4.740 1.00 71.31 204 PHE A C 1
ATOM 1612 O O . PHE A 1 204 ? 12.619 12.516 5.084 1.00 71.31 204 PHE A O 1
ATOM 1619 N N . ARG A 1 205 ? 10.617 13.397 5.587 1.00 66.56 205 ARG A N 1
ATOM 1620 C CA . ARG A 1 205 ? 10.948 13.739 6.983 1.00 66.56 205 ARG A CA 1
ATOM 1621 C C . ARG A 1 205 ? 10.933 12.479 7.835 1.00 66.56 205 ARG A C 1
ATOM 1623 O O . ARG A 1 205 ? 9.901 11.856 7.894 1.00 66.56 205 ARG A O 1
ATOM 1630 N N . THR A 1 206 ? 11.997 12.098 8.535 1.00 62.22 206 THR A N 1
ATOM 1631 C CA . THR A 1 206 ? 11.949 10.918 9.431 1.00 62.22 206 THR A CA 1
ATOM 1632 C C . THR A 1 206 ? 11.836 11.334 10.903 1.00 62.22 206 THR A C 1
ATOM 1634 O O . THR A 1 206 ? 12.569 12.246 11.296 1.00 62.22 206 THR A O 1
ATOM 1637 N N . PRO A 1 207 ? 11.038 10.636 11.733 1.00 64.06 207 PRO A N 1
ATOM 1638 C CA . PRO A 1 207 ? 10.099 9.576 11.351 1.00 64.06 207 PRO A CA 1
ATOM 1639 C C . PRO A 1 207 ? 8.856 10.141 10.630 1.00 64.06 207 PRO A C 1
ATOM 1641 O O . PRO A 1 207 ? 8.207 11.056 11.123 1.00 64.06 207 PRO A O 1
ATOM 1644 N N . TYR A 1 208 ? 8.536 9.618 9.440 1.00 67.38 208 TYR A N 1
ATOM 1645 C CA . TYR A 1 208 ? 7.603 10.252 8.479 1.00 67.38 208 TYR A CA 1
ATOM 1646 C C . TYR A 1 208 ? 6.122 9.993 8.762 1.00 67.38 208 TYR A C 1
ATOM 1648 O O . TYR A 1 208 ? 5.269 10.682 8.210 1.00 67.38 208 TYR A O 1
ATOM 1656 N N . LEU A 1 209 ? 5.811 9.032 9.633 1.00 76.75 209 LEU A N 1
ATOM 1657 C CA . LEU A 1 209 ? 4.453 8.764 10.114 1.00 76.75 209 LEU A CA 1
ATOM 1658 C C . LEU A 1 209 ? 4.251 9.223 11.562 1.00 76.75 209 LEU A C 1
ATOM 1660 O O . LEU A 1 209 ? 3.292 8.787 12.193 1.00 76.75 209 LEU A O 1
ATOM 1664 N N . THR A 1 210 ? 5.130 10.081 12.097 1.00 73.69 210 THR A N 1
ATOM 1665 C CA . THR A 1 210 ? 5.071 10.546 13.492 1.00 73.69 210 THR A CA 1
ATOM 1666 C C . THR A 1 210 ? 4.818 12.050 13.583 1.00 73.69 210 THR A C 1
ATOM 1668 O O . THR A 1 210 ? 5.751 12.832 13.387 1.00 73.69 210 THR A O 1
ATOM 1671 N N . PRO A 1 211 ? 3.593 12.483 13.945 1.00 76.12 211 PRO A N 1
ATOM 1672 C CA . PRO A 1 211 ? 2.362 11.689 14.109 1.00 76.12 211 PRO A CA 1
ATOM 1673 C C . PRO A 1 211 ? 1.786 11.203 12.766 1.00 76.12 211 PRO A C 1
ATOM 1675 O O . PRO A 1 211 ? 2.165 11.700 11.706 1.00 76.12 211 PRO A O 1
ATOM 1678 N N . VAL A 1 212 ? 0.844 10.252 12.804 1.00 84.00 212 VAL A N 1
ATOM 1679 C CA . VAL A 1 212 ? 0.169 9.772 11.586 1.00 84.00 212 VAL A CA 1
ATOM 1680 C C . VAL A 1 212 ? -0.757 10.870 11.076 1.00 84.00 212 VAL A C 1
ATOM 1682 O O . VAL A 1 212 ? -1.686 11.282 11.771 1.00 84.00 212 VAL A O 1
ATOM 1685 N N . THR A 1 213 ? -0.514 11.337 9.854 1.00 87.25 213 THR A N 1
ATOM 1686 C CA . THR A 1 213 ? -1.301 12.385 9.191 1.00 87.25 213 THR A CA 1
ATOM 1687 C C . THR A 1 213 ? -1.709 11.944 7.788 1.00 87.25 213 THR A C 1
ATOM 1689 O O . THR A 1 213 ? -1.068 11.076 7.194 1.00 87.25 213 THR A O 1
ATOM 1692 N N . ALA A 1 214 ? -2.751 12.564 7.225 1.00 88.56 214 ALA A N 1
ATOM 1693 C CA . ALA A 1 214 ? -3.137 12.325 5.832 1.00 88.56 214 ALA A CA 1
ATOM 1694 C C . ALA A 1 214 ? -1.986 12.644 4.856 1.00 88.56 214 ALA A C 1
ATOM 1696 O O . ALA A 1 214 ? -1.784 11.927 3.881 1.00 88.56 214 ALA A O 1
ATOM 1697 N N . GLU A 1 215 ? -1.188 13.675 5.152 1.00 87.31 215 GLU A N 1
ATOM 1698 C CA . GLU A 1 215 ? 0.013 14.012 4.382 1.00 87.31 215 GLU A CA 1
ATOM 1699 C C . GLU A 1 215 ? 1.075 12.908 4.474 1.00 87.31 215 GLU A C 1
ATOM 1701 O O . GLU A 1 215 ? 1.577 12.463 3.447 1.00 87.31 215 GLU A O 1
ATOM 1706 N N . GLY A 1 216 ? 1.380 12.408 5.676 1.00 87.25 216 GLY A N 1
ATOM 1707 C CA . GLY A 1 216 ? 2.344 11.319 5.862 1.00 87.25 216 GLY A CA 1
ATOM 1708 C C . GLY A 1 216 ? 1.924 10.031 5.147 1.00 87.25 216 GLY A C 1
ATOM 1709 O O . GLY A 1 216 ? 2.747 9.378 4.506 1.00 87.25 216 GLY A O 1
ATOM 1710 N N . LEU A 1 217 ? 0.630 9.699 5.182 1.00 90.00 217 LEU A N 1
ATOM 1711 C CA . LEU A 1 217 ? 0.081 8.565 4.440 1.00 90.00 217 LEU A CA 1
ATOM 1712 C C . LEU A 1 217 ? 0.139 8.790 2.917 1.00 90.00 217 LEU A C 1
ATOM 1714 O O . LEU A 1 217 ? 0.492 7.874 2.180 1.00 90.00 217 LEU A O 1
ATOM 1718 N N . SER A 1 218 ? -0.126 10.008 2.432 1.00 89.56 218 SER A N 1
ATOM 1719 C CA . SER A 1 218 ? 0.039 10.354 1.011 1.00 89.56 218 SER A CA 1
ATOM 1720 C C . SER A 1 218 ? 1.500 10.245 0.557 1.00 89.56 218 SER A C 1
ATOM 1722 O O . SER A 1 218 ? 1.775 9.705 -0.517 1.00 89.56 218 SER A O 1
ATOM 1724 N N . LEU A 1 219 ? 2.455 10.684 1.383 1.00 88.25 219 LEU A N 1
ATOM 1725 C CA . LEU A 1 219 ? 3.885 10.512 1.115 1.00 88.25 219 LEU A CA 1
ATOM 1726 C C . LEU A 1 219 ? 4.274 9.032 1.042 1.00 88.25 219 LEU A C 1
ATOM 1728 O O . LEU A 1 219 ? 5.052 8.661 0.164 1.00 88.25 219 LEU A O 1
ATOM 1732 N N . MET A 1 220 ? 3.703 8.189 1.906 1.00 89.25 220 MET A N 1
ATOM 1733 C CA . MET A 1 220 ? 3.898 6.738 1.851 1.00 89.25 220 MET A CA 1
ATOM 1734 C C . MET A 1 220 ? 3.363 6.120 0.573 1.00 89.25 220 MET A C 1
ATOM 1736 O O . MET A 1 220 ? 4.067 5.356 -0.082 1.00 89.25 220 MET A O 1
ATOM 1740 N N . ALA A 1 221 ? 2.160 6.507 0.169 1.00 91.56 221 ALA A N 1
ATOM 1741 C CA . ALA A 1 221 ? 1.604 6.070 -1.096 1.00 91.56 221 ALA A CA 1
ATOM 1742 C C . ALA A 1 221 ? 2.525 6.465 -2.266 1.00 91.56 221 ALA A C 1
ATOM 1744 O O . ALA A 1 221 ? 2.909 5.614 -3.062 1.00 91.56 221 ALA A O 1
ATOM 1745 N N . CYS A 1 222 ? 2.988 7.722 -2.307 1.00 90.31 222 CYS A N 1
ATOM 1746 C CA . CYS A 1 222 ? 3.923 8.205 -3.331 1.00 90.31 222 CYS A CA 1
ATOM 1747 C C . CYS A 1 222 ? 5.265 7.457 -3.330 1.00 90.31 222 CYS A C 1
ATOM 1749 O O . CYS A 1 222 ? 5.856 7.246 -4.396 1.00 90.31 222 CYS A O 1
ATOM 1751 N N . LEU A 1 223 ? 5.773 7.100 -2.145 1.00 90.75 223 LEU A N 1
ATOM 1752 C CA . LEU A 1 223 ? 7.002 6.327 -2.007 1.00 90.75 223 LEU A CA 1
ATOM 1753 C C . LEU A 1 223 ? 6.876 4.997 -2.746 1.00 90.75 223 LEU A C 1
ATOM 1755 O O . LEU A 1 223 ? 7.718 4.699 -3.588 1.00 90.75 223 LEU A O 1
ATOM 1759 N N . PHE A 1 224 ? 5.809 4.249 -2.469 1.00 92.56 224 PHE A N 1
ATOM 1760 C CA . PHE A 1 224 ? 5.579 2.934 -3.061 1.00 92.56 224 PHE A CA 1
ATOM 1761 C C . PHE A 1 224 ? 5.252 3.037 -4.548 1.00 92.56 224 PHE A C 1
ATOM 1763 O O . PHE A 1 224 ? 5.922 2.417 -5.359 1.00 92.56 224 PHE A O 1
ATOM 1770 N N . THR A 1 225 ? 4.303 3.883 -4.947 1.00 91.81 225 THR A N 1
ATOM 1771 C CA . THR A 1 225 ? 3.812 3.887 -6.335 1.00 91.81 225 THR A CA 1
ATOM 1772 C C . THR A 1 225 ? 4.774 4.491 -7.355 1.00 91.81 225 THR A C 1
ATOM 1774 O O . THR A 1 225 ? 4.526 4.397 -8.558 1.00 91.81 225 THR A O 1
ATOM 1777 N N . THR A 1 226 ? 5.795 5.236 -6.918 1.00 88.62 226 THR A N 1
ATOM 1778 C CA . THR A 1 226 ? 6.631 6.014 -7.849 1.00 88.62 226 THR A CA 1
ATOM 1779 C C . THR A 1 226 ? 8.062 6.210 -7.375 1.00 88.62 226 THR A C 1
ATOM 1781 O O . THR A 1 226 ? 8.990 5.990 -8.150 1.00 88.62 226 THR A O 1
ATOM 1784 N N . ARG A 1 227 ? 8.289 6.668 -6.138 1.00 88.56 227 ARG A N 1
ATOM 1785 C CA . ARG A 1 227 ? 9.641 7.108 -5.746 1.00 88.56 227 ARG A CA 1
ATOM 1786 C C . ARG A 1 227 ? 10.609 5.949 -5.556 1.00 88.56 227 ARG A C 1
ATOM 1788 O O . ARG A 1 227 ? 11.748 6.066 -5.980 1.00 88.56 227 ARG A O 1
ATOM 1795 N N . ALA A 1 228 ? 10.176 4.830 -4.982 1.00 89.56 228 ALA A N 1
ATOM 1796 C CA . ALA A 1 228 ? 11.040 3.669 -4.782 1.00 89.56 228 ALA A CA 1
ATOM 1797 C C . ALA A 1 228 ? 11.595 3.127 -6.112 1.00 89.56 228 ALA A C 1
ATOM 1799 O O . ALA A 1 228 ? 12.778 2.812 -6.201 1.00 89.56 228 ALA A O 1
ATOM 1800 N N . SER A 1 229 ? 10.772 3.108 -7.165 1.00 87.06 229 SER A N 1
ATOM 1801 C CA . SER A 1 229 ? 11.181 2.709 -8.517 1.00 87.06 229 SER A CA 1
ATOM 1802 C C . SER A 1 229 ? 12.184 3.663 -9.176 1.00 87.06 229 SER A C 1
ATOM 1804 O O . SER A 1 229 ? 13.024 3.203 -9.940 1.00 87.06 229 SER A O 1
ATOM 1806 N N . GLN A 1 230 ? 12.163 4.964 -8.859 1.00 84.12 230 GLN A N 1
ATOM 1807 C CA . GLN A 1 230 ? 13.092 5.943 -9.457 1.00 84.12 230 GLN A CA 1
ATOM 1808 C C . GLN A 1 230 ? 14.561 5.646 -9.140 1.00 84.12 230 GLN A C 1
ATOM 1810 O O . GLN A 1 230 ? 15.444 6.037 -9.896 1.00 84.12 230 GLN A O 1
ATOM 1815 N N . LEU A 1 231 ? 14.833 4.936 -8.042 1.00 81.94 231 LEU A N 1
ATOM 1816 C CA . LEU A 1 231 ? 16.190 4.526 -7.703 1.00 81.94 231 LEU A CA 1
ATOM 1817 C C . LEU A 1 231 ? 16.805 3.614 -8.777 1.00 81.94 231 LEU A C 1
ATOM 1819 O O . LEU A 1 231 ? 17.989 3.726 -9.066 1.00 81.94 231 LEU A O 1
ATOM 1823 N N . ILE A 1 232 ? 15.995 2.738 -9.378 1.00 81.38 232 ILE A N 1
ATOM 1824 C CA . ILE A 1 232 ? 16.443 1.832 -10.442 1.00 81.38 232 ILE A CA 1
ATOM 1825 C C . ILE A 1 232 ? 16.795 2.613 -11.697 1.00 81.38 232 ILE A C 1
ATOM 1827 O O . ILE A 1 232 ? 17.841 2.374 -12.283 1.00 81.38 232 ILE A O 1
ATOM 1831 N N . GLU A 1 233 ? 15.953 3.571 -12.085 1.00 70.62 233 GLU A N 1
ATOM 1832 C CA . GLU A 1 233 ? 16.234 4.416 -13.247 1.00 70.62 233 GLU A CA 1
ATOM 1833 C C . GLU A 1 233 ? 17.559 5.169 -13.058 1.00 70.62 233 GLU A C 1
ATOM 1835 O O . GLU A 1 233 ? 18.383 5.198 -13.965 1.00 70.62 233 GLU A O 1
ATOM 1840 N N . LEU A 1 234 ? 17.818 5.711 -11.864 1.00 68.25 234 LEU A N 1
ATOM 1841 C CA . LEU A 1 234 ? 19.048 6.457 -11.571 1.00 68.25 234 LEU A CA 1
ATOM 1842 C C . LEU A 1 234 ? 20.316 5.595 -11.581 1.00 68.25 234 LEU A C 1
ATOM 1844 O O . LEU A 1 234 ? 21.361 6.059 -12.034 1.00 68.25 234 LEU A O 1
ATOM 1848 N N . GLU A 1 235 ? 20.246 4.371 -11.063 1.00 69.94 235 GLU A N 1
ATOM 1849 C CA . GLU A 1 235 ? 21.412 3.487 -10.991 1.00 69.94 235 GLU A CA 1
ATOM 1850 C C . GLU A 1 235 ? 21.711 2.820 -12.331 1.00 69.94 235 GLU A C 1
ATOM 1852 O O . GLU A 1 235 ? 22.872 2.680 -12.695 1.00 69.94 235 GLU A O 1
ATOM 1857 N N . TYR A 1 236 ? 20.675 2.515 -13.109 1.00 66.94 236 TYR A N 1
ATOM 1858 C CA . TYR A 1 236 ? 20.814 1.819 -14.382 1.00 66.94 236 TYR A CA 1
ATOM 1859 C C . TYR A 1 236 ? 21.162 2.740 -15.563 1.00 66.94 236 TYR A C 1
ATOM 1861 O O . TYR A 1 236 ? 21.652 2.282 -16.588 1.00 66.94 236 TYR A O 1
ATOM 1869 N N . THR A 1 237 ? 20.946 4.055 -15.437 1.00 56.56 237 THR A N 1
ATOM 1870 C CA . THR A 1 237 ? 21.332 5.021 -16.488 1.00 56.56 237 THR A CA 1
ATOM 1871 C C . THR A 1 237 ? 22.856 5.247 -16.549 1.00 56.56 237 THR A C 1
ATOM 1873 O O . THR A 1 237 ? 23.334 5.841 -17.510 1.00 56.56 237 THR A O 1
ATOM 1876 N N . ASN A 1 238 ? 23.626 4.787 -15.551 1.00 48.34 238 ASN A N 1
ATOM 1877 C CA . ASN A 1 238 ? 25.069 5.050 -15.441 1.00 48.34 238 ASN A CA 1
ATOM 1878 C C . ASN A 1 238 ? 25.980 3.861 -15.791 1.00 48.34 238 ASN A C 1
ATOM 1880 O O . ASN A 1 238 ? 27.190 4.062 -15.878 1.00 48.34 238 ASN A O 1
ATOM 1884 N N . ASP A 1 239 ? 25.438 2.661 -16.011 1.00 50.50 239 ASP A N 1
ATOM 1885 C CA . ASP A 1 239 ? 26.217 1.525 -16.511 1.00 50.50 239 ASP A CA 1
ATOM 1886 C C . ASP A 1 239 ? 26.104 1.474 -18.040 1.00 50.50 239 ASP A C 1
ATOM 1888 O O . ASP A 1 239 ? 25.223 0.832 -18.610 1.00 50.50 239 ASP A O 1
ATOM 1892 N N . GLU A 1 240 ? 27.023 2.165 -18.723 1.00 48.53 240 GLU A N 1
ATOM 1893 C CA . GLU A 1 240 ? 27.156 2.143 -20.192 1.00 48.53 240 GLU A CA 1
ATOM 1894 C C . GLU A 1 240 ? 27.491 0.739 -20.758 1.00 48.53 240 GLU A C 1
ATOM 1896 O O . GLU A 1 240 ? 27.555 0.569 -21.976 1.00 48.53 240 GLU A O 1
ATOM 1901 N N . GLU A 1 241 ? 27.678 -0.279 -19.907 1.00 49.00 241 GLU A N 1
ATOM 1902 C CA . GLU A 1 241 ? 28.068 -1.639 -20.303 1.00 49.00 241 GLU A CA 1
ATOM 1903 C C . GLU A 1 241 ? 26.944 -2.700 -20.275 1.00 49.00 241 GLU A C 1
ATOM 1905 O O . GLU A 1 241 ? 27.198 -3.836 -20.685 1.00 49.00 241 GLU A O 1
ATOM 1910 N N . GLU A 1 242 ? 25.698 -2.398 -19.873 1.00 57.09 242 GLU A N 1
ATOM 1911 C CA . GLU A 1 242 ? 24.640 -3.427 -19.861 1.00 57.09 242 GLU A CA 1
ATOM 1912 C C . GLU A 1 242 ? 23.831 -3.550 -21.171 1.00 57.09 242 GLU A C 1
ATOM 1914 O O . GLU A 1 242 ? 23.282 -2.602 -21.728 1.00 57.09 242 GLU A O 1
ATOM 1919 N N . ALA A 1 243 ? 23.709 -4.795 -21.646 1.00 65.69 243 ALA A N 1
ATOM 1920 C CA . ALA A 1 243 ? 23.046 -5.201 -22.888 1.00 65.69 243 ALA A CA 1
ATOM 1921 C C . ALA A 1 243 ? 21.502 -5.111 -22.873 1.00 65.69 243 ALA A C 1
ATOM 1923 O O . ALA A 1 243 ? 20.857 -5.567 -23.824 1.00 65.69 243 ALA A O 1
ATOM 1924 N N . VAL A 1 244 ? 20.893 -4.584 -21.804 1.00 76.75 244 VAL A N 1
ATOM 1925 C CA . VAL A 1 244 ? 19.436 -4.549 -21.602 1.00 76.75 244 VAL A CA 1
ATOM 1926 C C . VAL A 1 244 ? 18.980 -3.195 -21.052 1.00 76.75 244 VAL A C 1
ATOM 1928 O O . VAL A 1 244 ? 19.781 -2.350 -20.696 1.00 76.75 244 VAL A O 1
ATOM 1931 N N . VAL A 1 245 ? 17.677 -2.936 -21.079 1.00 83.94 245 VAL A N 1
ATOM 1932 C CA . VAL A 1 245 ? 17.016 -1.682 -20.711 1.00 83.94 245 VAL A CA 1
ATOM 1933 C C . VAL A 1 245 ? 15.884 -2.037 -19.762 1.00 83.94 245 VAL A C 1
ATOM 1935 O O . VAL A 1 245 ? 14.956 -2.753 -20.145 1.00 83.94 245 VAL A O 1
ATOM 1938 N N . ILE A 1 246 ? 15.943 -1.521 -18.534 1.00 86.69 246 ILE A N 1
ATOM 1939 C CA . ILE A 1 246 ? 14.894 -1.699 -17.527 1.00 86.69 246 ILE A CA 1
ATOM 1940 C C . ILE A 1 246 ? 13.942 -0.502 -17.577 1.00 86.69 246 ILE A C 1
ATOM 1942 O O . ILE A 1 246 ? 14.358 0.650 -17.492 1.00 86.69 246 ILE A O 1
ATOM 1946 N N . ARG A 1 247 ? 12.639 -0.768 -17.691 1.00 87.88 247 ARG A N 1
ATOM 1947 C CA . ARG A 1 247 ? 11.573 0.236 -17.605 1.00 87.88 247 ARG A CA 1
ATOM 1948 C C . ARG A 1 247 ? 10.572 -0.148 -16.529 1.00 87.88 247 ARG A C 1
ATOM 1950 O O . ARG A 1 247 ? 10.191 -1.312 -16.405 1.00 87.88 247 ARG A O 1
ATOM 1957 N N . LEU A 1 248 ? 10.090 0.854 -15.804 1.00 88.00 248 LEU A N 1
ATOM 1958 C CA . LEU A 1 248 ? 9.115 0.696 -14.729 1.00 88.00 248 LEU A CA 1
ATOM 1959 C C . LEU A 1 248 ? 7.838 1.462 -15.096 1.00 88.00 248 LEU A C 1
ATOM 1961 O O . LEU A 1 248 ? 7.703 2.636 -14.751 1.00 88.00 248 LEU A O 1
ATOM 1965 N N . PRO A 1 249 ? 6.908 0.846 -15.856 1.00 88.69 249 PRO A N 1
ATOM 1966 C CA . PRO A 1 249 ? 5.608 1.445 -16.123 1.00 88.69 249 PRO A CA 1
ATOM 1967 C C . PRO A 1 249 ? 4.929 1.963 -14.850 1.00 88.69 249 PRO A C 1
ATOM 1969 O O . PRO A 1 249 ? 5.044 1.369 -13.779 1.00 88.69 249 PRO A O 1
ATOM 1972 N N . GLY A 1 250 ? 4.191 3.066 -14.985 1.00 89.12 250 GLY A N 1
ATOM 1973 C CA . GLY A 1 250 ? 3.540 3.716 -13.849 1.00 89.12 250 GLY A CA 1
ATOM 1974 C C . GLY A 1 250 ? 2.511 2.829 -13.139 1.00 89.12 250 GLY A C 1
ATOM 1975 O O . GLY A 1 250 ? 1.977 1.880 -13.712 1.00 89.12 250 GLY A O 1
ATOM 1976 N N . HIS A 1 251 ? 2.183 3.205 -11.901 1.00 92.25 251 HIS A N 1
ATOM 1977 C CA . HIS A 1 251 ? 1.273 2.477 -11.004 1.00 92.25 251 HIS A CA 1
ATOM 1978 C C . HIS A 1 251 ? -0.027 1.999 -11.665 1.00 92.25 251 HIS A C 1
ATOM 1980 O O . HIS A 1 251 ? -0.382 0.830 -11.556 1.00 92.25 251 HIS A O 1
ATOM 1986 N N . ALA A 1 252 ? -0.698 2.867 -12.428 1.00 91.19 252 ALA A N 1
ATOM 1987 C CA . ALA A 1 252 ? -1.943 2.517 -13.115 1.00 91.19 252 ALA A CA 1
ATOM 1988 C C . ALA A 1 252 ? -1.776 1.329 -14.085 1.00 91.19 252 ALA A C 1
ATOM 1990 O O . ALA A 1 252 ? -2.649 0.468 -14.162 1.00 91.19 252 ALA A O 1
ATOM 1991 N N . ALA A 1 253 ? -0.638 1.236 -14.782 1.00 91.56 253 ALA A N 1
ATOM 1992 C CA . ALA A 1 253 ? -0.347 0.113 -15.670 1.00 91.56 253 ALA A CA 1
ATOM 1993 C C . ALA A 1 253 ? -0.085 -1.185 -14.889 1.00 91.56 253 ALA A C 1
ATOM 1995 O O . ALA A 1 253 ? -0.482 -2.258 -15.340 1.00 91.56 253 ALA A O 1
ATOM 1996 N N . ALA A 1 254 ? 0.553 -1.097 -13.717 1.00 92.12 254 ALA A N 1
ATOM 1997 C CA . ALA A 1 254 ? 0.760 -2.248 -12.841 1.00 92.12 254 ALA A CA 1
ATOM 1998 C C . ALA A 1 254 ? -0.568 -2.783 -12.277 1.00 92.12 254 ALA A C 1
ATOM 2000 O O . ALA A 1 254 ? -0.798 -3.991 -12.309 1.00 92.12 254 ALA A O 1
ATOM 2001 N N . VAL A 1 255 ? -1.463 -1.893 -11.832 1.00 92.62 255 VAL A N 1
ATOM 2002 C CA . VAL A 1 255 ? -2.807 -2.256 -11.350 1.00 92.62 255 VAL A CA 1
ATOM 2003 C C . VAL A 1 255 ? -3.652 -2.873 -12.462 1.00 92.62 255 VAL A C 1
ATOM 2005 O O . VAL A 1 255 ? -4.291 -3.900 -12.251 1.00 92.62 255 VAL A O 1
ATOM 2008 N N . GLU A 1 256 ? -3.639 -2.293 -13.662 1.00 91.50 256 GLU A N 1
ATOM 2009 C CA . GLU A 1 256 ? -4.377 -2.857 -14.794 1.00 91.50 256 GLU A CA 1
ATOM 2010 C C . GLU A 1 256 ? -3.850 -4.245 -15.170 1.00 91.50 256 GLU A C 1
ATOM 2012 O O . GLU A 1 256 ? -4.619 -5.181 -15.390 1.00 91.50 256 GLU A O 1
ATOM 2017 N N . ARG A 1 257 ? -2.523 -4.422 -15.169 1.00 90.25 257 ARG A N 1
ATOM 2018 C CA . ARG A 1 257 ? -1.916 -5.727 -15.430 1.00 90.25 257 ARG A CA 1
ATOM 2019 C C . ARG A 1 257 ? -2.297 -6.762 -14.372 1.00 90.25 257 ARG A C 1
ATOM 2021 O O . ARG A 1 257 ? -2.534 -7.909 -14.743 1.00 90.25 257 ARG A O 1
ATOM 2028 N N . LEU A 1 258 ? -2.372 -6.367 -13.101 1.00 90.94 258 LEU A N 1
ATOM 2029 C CA . LEU A 1 258 ? -2.840 -7.226 -12.014 1.00 90.94 258 LEU A CA 1
ATOM 2030 C C . LEU A 1 258 ? -4.270 -7.716 -12.265 1.00 90.94 258 LEU A C 1
ATOM 2032 O O . LEU A 1 258 ? -4.487 -8.924 -12.256 1.00 90.94 258 LEU A O 1
ATOM 2036 N N . ARG A 1 259 ? -5.205 -6.812 -12.589 1.00 89.44 259 ARG A N 1
ATOM 2037 C CA . ARG A 1 259 ? -6.600 -7.181 -12.895 1.00 89.44 259 ARG A CA 1
ATOM 2038 C C . ARG A 1 259 ? -6.694 -8.180 -14.039 1.00 89.44 259 ARG A C 1
ATOM 2040 O O . ARG A 1 259 ? -7.359 -9.199 -13.914 1.00 89.44 259 ARG A O 1
ATOM 2047 N N . LEU A 1 260 ? -5.958 -7.940 -15.125 1.00 88.25 260 LEU A N 1
ATOM 2048 C CA . LEU A 1 260 ? -5.916 -8.865 -16.259 1.00 88.25 260 LEU A CA 1
ATOM 2049 C C . LEU A 1 260 ? -5.379 -10.249 -15.864 1.00 88.25 260 LEU A C 1
ATOM 2051 O O . LEU A 1 260 ? -5.835 -11.260 -16.394 1.00 88.25 260 LEU A O 1
ATOM 2055 N N . CYS A 1 261 ? -4.402 -10.315 -14.956 1.00 84.00 261 CYS A N 1
ATOM 2056 C CA . CYS A 1 261 ? -3.895 -11.582 -14.430 1.00 84.00 261 CYS A CA 1
ATOM 2057 C C . CYS A 1 261 ? -4.934 -12.303 -13.555 1.00 84.00 261 CYS A C 1
ATOM 2059 O O . CYS A 1 261 ? -5.093 -13.513 -13.702 1.00 84.00 261 CYS A O 1
ATOM 2061 N N . GLU A 1 262 ? -5.653 -11.578 -12.697 1.00 84.31 262 GLU A N 1
ATOM 2062 C CA . GLU A 1 262 ? -6.719 -12.118 -11.837 1.00 84.31 262 GLU A CA 1
ATOM 2063 C C . GLU A 1 262 ? -7.945 -12.592 -12.636 1.00 84.31 262 GLU A C 1
ATOM 2065 O O . GLU A 1 262 ? -8.563 -13.599 -12.294 1.00 84.31 262 GLU A O 1
ATOM 2070 N N . GLU A 1 263 ? -8.286 -11.904 -13.728 1.00 81.56 263 GLU A N 1
ATOM 2071 C CA . GLU A 1 263 ? -9.364 -12.298 -14.642 1.00 81.56 263 GLU A CA 1
ATOM 2072 C C . GLU A 1 263 ? -8.985 -13.522 -15.489 1.00 81.56 263 GLU A C 1
ATOM 2074 O O . GLU A 1 263 ? -9.804 -14.419 -15.697 1.00 81.56 263 GLU A O 1
ATOM 2079 N N . ALA A 1 264 ? -7.738 -13.582 -15.974 1.00 73.69 264 ALA A N 1
ATOM 2080 C CA . ALA A 1 264 ? -7.247 -14.682 -16.807 1.00 73.69 264 ALA A CA 1
ATOM 2081 C C . ALA A 1 264 ? -6.984 -15.974 -16.014 1.00 73.69 264 ALA A C 1
ATOM 2083 O O . ALA A 1 264 ? -7.047 -17.072 -16.570 1.00 73.69 264 ALA A O 1
ATOM 2084 N N . ALA A 1 265 ? -6.693 -15.853 -14.723 1.00 58.41 265 ALA A N 1
ATOM 2085 C CA . ALA A 1 265 ? -6.581 -16.963 -13.798 1.00 58.41 265 ALA A CA 1
ATOM 2086 C C . ALA A 1 265 ? -7.344 -16.577 -12.529 1.00 58.41 265 ALA A C 1
ATOM 2088 O O . ALA A 1 265 ? -6.770 -15.857 -11.712 1.00 58.41 265 ALA A O 1
ATOM 2089 N N . PRO A 1 266 ? -8.593 -17.049 -12.313 1.00 49.59 266 PRO A N 1
ATOM 2090 C CA . PRO A 1 266 ? -9.221 -16.887 -11.011 1.00 49.59 266 PRO A CA 1
ATOM 2091 C C . PRO A 1 266 ? -8.284 -17.552 -10.008 1.00 49.59 266 PRO A C 1
ATOM 2093 O O . PRO A 1 266 ? -8.134 -18.777 -10.027 1.00 49.59 266 PRO A O 1
ATOM 2096 N N . LEU A 1 267 ? -7.571 -16.737 -9.227 1.00 44.00 267 LEU A N 1
ATOM 2097 C CA . LEU A 1 267 ? -6.516 -17.184 -8.330 1.00 44.00 267 LEU A CA 1
ATOM 2098 C C . LEU A 1 267 ? -7.104 -18.266 -7.428 1.00 44.00 267 LEU A C 1
ATOM 2100 O O . LEU A 1 267 ? -7.828 -17.989 -6.470 1.00 44.00 267 LEU A O 1
ATOM 2104 N N . ARG A 1 268 ? -6.785 -19.529 -7.725 1.00 34.53 268 ARG A N 1
ATOM 2105 C CA . ARG A 1 268 ? -6.828 -20.572 -6.714 1.00 34.53 268 ARG A CA 1
ATOM 2106 C C . ARG A 1 268 ? -5.756 -20.179 -5.714 1.00 34.53 268 ARG A C 1
ATOM 2108 O O . ARG A 1 268 ? -4.578 -20.442 -5.922 1.00 34.53 268 ARG A O 1
ATOM 2115 N N . LEU A 1 269 ? -6.188 -19.522 -4.642 1.00 32.97 269 LEU A N 1
ATOM 2116 C CA . LEU A 1 269 ? -5.473 -19.467 -3.377 1.00 32.97 269 LEU A CA 1
ATOM 2117 C C . LEU A 1 269 ? -5.327 -20.908 -2.870 1.00 32.97 269 LEU A C 1
ATOM 2119 O O . LEU A 1 269 ? -6.067 -21.366 -2.005 1.00 32.97 269 LEU A O 1
ATOM 2123 N N . THR A 1 270 ? -4.403 -21.658 -3.453 1.00 29.94 270 THR A N 1
ATOM 2124 C CA . THR A 1 270 ? -3.862 -22.867 -2.854 1.00 29.94 270 THR A CA 1
ATOM 2125 C C . THR A 1 270 ? -2.437 -22.546 -2.471 1.00 29.94 270 THR A C 1
ATOM 2127 O O . THR A 1 270 ? -1.575 -22.335 -3.321 1.00 29.94 270 THR A O 1
ATOM 2130 N N . ALA A 1 271 ? -2.242 -22.458 -1.159 1.00 35.25 271 ALA A N 1
ATOM 2131 C CA . ALA A 1 271 ? -0.944 -22.491 -0.526 1.00 35.25 271 ALA A CA 1
ATOM 2132 C C . ALA A 1 271 ? -0.095 -23.660 -1.054 1.00 35.25 271 ALA A C 1
ATOM 2134 O O . ALA A 1 271 ? -0.624 -24.652 -1.552 1.00 35.25 271 ALA A O 1
ATOM 2135 N N . THR A 1 272 ? 1.211 -23.512 -0.829 1.00 32.97 272 THR A N 1
ATOM 2136 C CA . THR A 1 272 ? 2.324 -24.442 -1.068 1.00 32.97 272 THR A CA 1
ATOM 2137 C C . THR A 1 272 ? 2.794 -24.571 -2.515 1.00 32.97 272 THR A C 1
ATOM 2139 O O . THR A 1 272 ? 2.227 -25.317 -3.296 1.00 32.97 272 THR A O 1
ATOM 2142 N N . GLU A 1 273 ? 3.906 -23.899 -2.824 1.00 31.42 273 GLU A N 1
ATOM 2143 C CA . GLU A 1 273 ? 5.201 -24.574 -2.971 1.00 31.42 273 GLU A CA 1
ATOM 2144 C C . GLU A 1 273 ? 6.359 -23.595 -2.686 1.00 31.42 273 GLU A C 1
ATOM 2146 O O . GLU A 1 273 ? 6.226 -22.377 -2.742 1.00 31.42 273 GLU A O 1
ATOM 2151 N N . THR A 1 274 ? 7.457 -24.168 -2.216 1.00 32.16 274 THR A N 1
ATOM 2152 C CA . THR A 1 274 ? 8.513 -23.624 -1.353 1.00 32.16 274 THR A CA 1
ATOM 2153 C C . THR A 1 274 ? 9.663 -22.889 -2.057 1.00 32.16 274 THR A C 1
ATOM 2155 O O . THR A 1 274 ? 10.126 -23.337 -3.099 1.00 32.16 274 THR A O 1
ATOM 2158 N N . GLY A 1 275 ? 10.237 -21.893 -1.358 1.00 27.72 275 GLY A N 1
ATOM 2159 C CA . GLY A 1 275 ? 11.622 -21.396 -1.499 1.00 27.72 275 GLY A CA 1
ATOM 2160 C C . GLY A 1 275 ? 11.745 -20.156 -2.392 1.00 27.72 275 GLY A C 1
ATOM 2161 O O . GLY A 1 275 ? 11.552 -20.237 -3.594 1.00 27.72 275 GLY A O 1
ATOM 2162 N N . VAL A 1 276 ? 12.053 -18.962 -1.882 1.00 27.20 276 VAL A N 1
ATOM 2163 C CA . VAL A 1 276 ? 13.239 -18.618 -1.082 1.00 27.20 276 VAL A CA 1
ATOM 2164 C C . VAL A 1 276 ? 12.844 -17.677 0.060 1.00 27.20 276 VAL A C 1
ATOM 2166 O O . VAL A 1 276 ? 12.382 -16.563 -0.175 1.00 27.20 276 VAL A O 1
ATOM 2169 N N . ASP A 1 277 ? 13.065 -18.116 1.300 1.00 31.44 277 ASP A N 1
ATOM 2170 C CA . ASP A 1 277 ? 13.020 -17.262 2.490 1.00 31.44 277 ASP A CA 1
ATOM 2171 C C . ASP A 1 277 ? 14.211 -16.289 2.437 1.00 31.44 277 ASP A C 1
ATOM 2173 O O . ASP A 1 277 ? 15.314 -16.579 2.898 1.00 31.44 277 ASP A O 1
ATOM 2177 N N . GLY A 1 278 ? 14.001 -15.111 1.855 1.00 30.92 278 GLY A N 1
ATOM 2178 C CA . GLY A 1 278 ? 14.889 -13.963 2.010 1.00 30.92 278 GLY A CA 1
ATOM 2179 C C . GLY A 1 278 ? 14.648 -13.272 3.351 1.00 30.92 278 GLY A C 1
ATOM 2180 O O . GLY A 1 278 ? 14.316 -12.090 3.382 1.00 30.92 278 GLY A O 1
ATOM 2181 N N . ARG A 1 279 ? 14.766 -13.992 4.474 1.00 26.17 279 ARG A N 1
ATOM 2182 C CA . ARG A 1 279 ? 14.833 -13.345 5.791 1.00 26.17 279 ARG A CA 1
ATOM 2183 C C . ARG A 1 279 ? 16.186 -12.650 5.900 1.00 26.17 279 ARG A C 1
ATOM 2185 O O . ARG A 1 279 ? 17.179 -13.284 6.243 1.00 26.17 279 ARG A O 1
ATOM 2192 N N . PHE A 1 280 ? 16.229 -11.343 5.664 1.00 32.53 280 PHE A N 1
ATOM 2193 C CA . PHE A 1 280 ? 17.346 -10.521 6.126 1.00 32.53 280 PHE A CA 1
ATOM 2194 C C . PHE A 1 280 ? 17.253 -10.386 7.651 1.00 32.53 280 PHE A C 1
ATOM 2196 O O . PHE A 1 280 ? 16.711 -9.425 8.192 1.00 32.53 280 PHE A O 1
ATOM 2203 N N . GLY A 1 281 ? 17.734 -11.415 8.350 1.00 26.36 281 GLY A N 1
ATOM 2204 C CA . GLY A 1 281 ? 18.024 -11.351 9.773 1.00 26.36 281 GLY A CA 1
ATOM 2205 C C . GLY A 1 281 ? 19.310 -10.561 9.987 1.00 26.36 281 GLY A C 1
ATOM 2206 O O . GLY A 1 281 ? 20.343 -10.886 9.409 1.00 26.36 281 GLY A O 1
ATOM 2207 N N . LEU A 1 282 ? 19.252 -9.529 10.824 1.00 32.41 282 LEU A N 1
ATOM 2208 C CA . LEU A 1 282 ? 20.440 -8.867 11.354 1.00 32.41 282 LEU A CA 1
ATOM 2209 C C . LEU A 1 282 ? 21.168 -9.859 12.278 1.00 32.41 282 LEU A C 1
ATOM 2211 O O . LEU A 1 282 ? 20.840 -9.954 13.461 1.00 32.41 282 LEU A O 1
ATOM 2215 N N . SER A 1 283 ? 22.133 -10.621 11.756 1.00 28.64 283 SER A N 1
ATOM 2216 C CA . SER A 1 283 ? 23.097 -11.316 12.6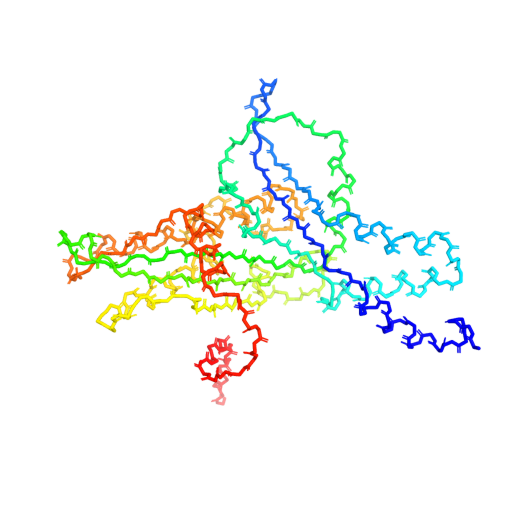10 1.00 28.64 283 SER A CA 1
ATOM 2217 C C . SER A 1 283 ? 24.132 -10.298 13.077 1.00 28.64 283 SER A C 1
ATOM 2219 O O . SER A 1 283 ? 25.012 -9.882 12.327 1.00 28.64 283 SER A O 1
ATOM 2221 N N . GLY A 1 284 ? 23.993 -9.858 14.325 1.00 29.52 284 GLY A N 1
ATOM 2222 C CA . GLY A 1 284 ? 25.069 -9.179 15.028 1.00 29.52 284 GLY A CA 1
ATOM 2223 C C . GLY A 1 284 ? 26.186 -10.179 15.295 1.00 29.52 284 GLY A C 1
ATOM 2224 O O . GLY A 1 284 ? 26.040 -11.049 16.154 1.00 29.52 284 GLY A O 1
ATOM 2225 N N . ASP A 1 285 ? 27.290 -10.044 14.567 1.00 28.58 285 ASP A N 1
ATOM 2226 C CA . ASP A 1 285 ? 28.533 -10.728 14.892 1.00 28.58 285 ASP A CA 1
ATOM 2227 C C . ASP A 1 285 ? 29.033 -10.232 16.253 1.00 28.58 285 ASP A C 1
ATOM 2229 O O . ASP A 1 285 ? 29.490 -9.100 16.421 1.00 28.58 285 ASP A O 1
ATOM 2233 N N . ARG A 1 286 ? 28.934 -11.109 17.255 1.00 30.16 286 ARG A N 1
ATOM 2234 C CA . ARG A 1 286 ? 29.790 -11.058 18.437 1.00 30.16 286 ARG A CA 1
ATOM 2235 C C . ARG A 1 286 ? 31.137 -11.648 18.045 1.00 30.16 286 ARG A C 1
ATOM 2237 O O . ARG A 1 286 ? 31.264 -12.864 17.941 1.00 30.16 286 ARG A O 1
ATOM 2244 N N . ILE A 1 287 ? 32.144 -10.796 17.916 1.00 31.12 287 ILE A N 1
ATOM 2245 C CA . ILE A 1 287 ? 33.538 -11.207 18.071 1.00 31.12 287 ILE A CA 1
ATOM 2246 C C . ILE A 1 287 ? 33.926 -10.866 19.515 1.00 31.12 287 ILE A C 1
ATOM 2248 O O . ILE A 1 287 ? 34.015 -9.695 19.874 1.00 31.12 287 ILE A O 1
ATOM 2252 N N . GLY A 1 288 ? 34.069 -11.898 20.349 1.00 28.42 288 GLY A N 1
ATOM 2253 C CA . GLY A 1 288 ? 34.962 -11.878 21.517 1.00 28.42 288 GLY A CA 1
ATOM 2254 C C . GLY A 1 288 ? 36.318 -12.480 21.119 1.00 28.42 288 GLY A C 1
ATOM 2255 O O . GLY A 1 288 ? 36.439 -12.963 19.987 1.00 28.42 288 GLY A O 1
ATOM 2256 N N . PRO A 1 289 ? 37.333 -12.522 21.996 1.00 34.25 289 PRO A N 1
ATOM 2257 C CA . PRO A 1 289 ? 37.282 -12.428 23.460 1.00 34.25 289 PRO A CA 1
ATOM 2258 C C . PRO A 1 289 ? 37.484 -11.024 24.044 1.00 34.25 289 PRO A C 1
ATOM 2260 O O . PRO A 1 289 ? 38.072 -10.160 23.359 1.00 34.25 289 PRO A O 1
#

Radius of gyration: 21.85 Å; chains: 1; bounding box: 64×53×59 Å

Foldseek 3Di:
DDPLVDDLVVLLVVLLVLAEAWEKDKAWADEPVDPDIDIAIATDVVVSVVVLVVCLVPPVSCVVSNVVSVLVSLVVVSYAYEHECLVVLDQRVDYHYDDDDPCRVVRVVVNLSGFKYKYKAKWKKWKFFVPGSVPIWIWIKIKIWMFTACVPVPDPPPDQASTDDMDMDTLDTDDDCPCVVVVVLQVVQLVVCNSCVCVQPVPQDTVLVVPPDSVSVSVNSCSNQPRSNVSSVVVVVPPPPDRMDMDIDGRNVSSVVVVVSCVVDVDPPDDDDDDDPPPPDPDDDDDDD